Protein AF-A0A7Y5CPC7-F1 (afdb_monomer_lite)

Secondary structure (DSSP, 8-state):
--HHHHHHHHHHHHTT-S-HHHHHHHHHHHHH-HHHHHHHHHHHHHHHHHHTS-PPPPPHHHHHHHHHHHHHHHHHT------TT-S---HHHHHHHHHHHHHHHHHHHHHHHHHHHHHHHHHHHHTS--TT--GGG------------------TT--HHHHHHHHHHHHGGGGS----TTGGGGSSS-------

pLDDT: mean 74.3, std 19.06, range [38.28, 97.75]

Structure (mmCIF, N/CA/C/O backbone):
data_AF-A0A7Y5CPC7-F1
#
_entry.id   AF-A0A7Y5CPC7-F1
#
loop_
_atom_site.group_PDB
_atom_site.id
_atom_site.type_symbol
_atom_site.label_atom_id
_atom_site.label_alt_id
_atom_site.label_comp_id
_atom_site.label_asym_id
_atom_site.label_entity_id
_atom_site.label_seq_id
_atom_site.pdbx_PDB_ins_code
_atom_site.Cartn_x
_atom_site.Cartn_y
_atom_site.Cartn_z
_atom_site.occupancy
_atom_site.B_iso_or_equiv
_atom_site.auth_seq_id
_atom_site.auth_comp_id
_atom_site.auth_asym_id
_atom_site.auth_atom_id
_atom_site.pdbx_PDB_model_num
ATOM 1 N N . MET A 1 1 ? -15.988 -2.981 13.594 1.00 79.50 1 MET A N 1
ATOM 2 C CA . MET A 1 1 ? -15.903 -2.190 12.353 1.00 79.50 1 MET A CA 1
ATOM 3 C C . MET A 1 1 ? -17.255 -2.107 11.675 1.00 79.50 1 MET A C 1
ATOM 5 O O . MET A 1 1 ? -18.026 -3.071 11.722 1.00 79.50 1 MET A O 1
ATOM 9 N N . LEU A 1 2 ? -17.525 -0.954 11.074 1.00 93.06 2 LEU A N 1
ATOM 10 C CA . LEU A 1 2 ? -18.700 -0.694 10.246 1.00 93.06 2 LEU A CA 1
ATOM 11 C C . LEU A 1 2 ? -18.480 -1.233 8.825 1.00 93.06 2 LEU A C 1
ATOM 13 O O . LEU A 1 2 ? -17.347 -1.345 8.368 1.00 93.06 2 LEU A O 1
ATOM 17 N N . CYS A 1 3 ? -19.562 -1.533 8.098 1.00 95.56 3 CYS A N 1
ATOM 18 C CA . CYS A 1 3 ? -19.455 -2.034 6.722 1.00 95.56 3 CYS A CA 1
ATOM 19 C C . CYS A 1 3 ? -18.705 -1.058 5.803 1.00 95.56 3 CYS A C 1
ATOM 21 O O . CYS A 1 3 ? -17.972 -1.498 4.927 1.00 95.56 3 CYS A O 1
ATOM 23 N N . THR A 1 4 ? -18.870 0.254 6.000 1.00 95.94 4 THR A N 1
ATOM 24 C CA . THR A 1 4 ? -18.183 1.282 5.203 1.00 95.94 4 THR A CA 1
ATOM 25 C C . THR A 1 4 ? -16.665 1.180 5.336 1.00 95.94 4 THR A C 1
ATOM 27 O O . THR A 1 4 ? -15.978 1.145 4.328 1.00 95.94 4 THR A O 1
ATOM 30 N N . GLU A 1 5 ? -16.161 1.035 6.563 1.00 95.06 5 GLU A N 1
ATOM 31 C CA . GLU A 1 5 ? -14.724 0.900 6.849 1.00 95.06 5 GLU A CA 1
ATOM 32 C C . GLU A 1 5 ? -14.163 -0.391 6.240 1.00 95.06 5 GLU A C 1
ATOM 34 O O . GLU A 1 5 ? -13.095 -0.407 5.645 1.00 95.06 5 GLU A O 1
ATOM 39 N N . ILE A 1 6 ? -14.915 -1.491 6.335 1.00 96.38 6 ILE A N 1
ATOM 40 C CA . ILE A 1 6 ? -14.495 -2.781 5.778 1.00 96.38 6 ILE A CA 1
ATOM 41 C C . ILE A 1 6 ? -14.367 -2.715 4.261 1.00 96.38 6 ILE A C 1
ATOM 43 O O . ILE A 1 6 ? -13.407 -3.251 3.715 1.00 96.38 6 ILE A O 1
ATOM 47 N N . LYS A 1 7 ? -15.317 -2.061 3.582 1.00 95.44 7 LYS A N 1
ATOM 48 C CA . LYS A 1 7 ? -15.321 -1.933 2.119 1.00 95.44 7 LYS A CA 1
ATOM 49 C C . LYS A 1 7 ? -14.077 -1.227 1.589 1.00 95.44 7 LYS A C 1
ATOM 51 O O . LYS A 1 7 ? -13.584 -1.626 0.539 1.00 95.44 7 LYS A O 1
ATOM 56 N N . GLU A 1 8 ? -13.555 -0.247 2.324 1.00 96.12 8 GLU A N 1
ATOM 57 C CA . GLU A 1 8 ? -12.311 0.451 1.973 1.00 96.12 8 GLU A CA 1
ATOM 58 C C . GLU A 1 8 ? -11.087 -0.475 2.026 1.00 96.12 8 GLU A C 1
ATOM 60 O O . GLU A 1 8 ? -10.144 -0.278 1.270 1.00 96.12 8 GLU A O 1
ATOM 65 N N . HIS A 1 9 ? -11.132 -1.529 2.843 1.00 96.75 9 HIS A N 1
ATOM 66 C CA . HIS A 1 9 ? -10.031 -2.476 3.032 1.00 96.75 9 HIS A CA 1
ATOM 67 C C . HIS A 1 9 ? -10.182 -3.792 2.254 1.00 96.75 9 HIS A C 1
ATOM 69 O O . HIS A 1 9 ? -9.306 -4.651 2.330 1.00 96.75 9 HIS A O 1
ATOM 75 N N . LEU A 1 10 ? -11.278 -4.001 1.514 1.00 96.56 10 LEU A N 1
ATOM 76 C CA . LEU A 1 10 ? -11.529 -5.278 0.828 1.00 96.56 10 LEU A CA 1
ATOM 77 C C . LEU A 1 10 ? -10.530 -5.576 -0.301 1.00 96.56 10 LEU A C 1
ATOM 79 O O . LEU A 1 10 ? -10.230 -6.747 -0.525 1.00 96.56 10 LEU A O 1
ATOM 83 N N . LEU A 1 11 ? -10.041 -4.552 -1.009 1.00 96.38 11 LEU A N 1
ATOM 84 C CA . LEU A 1 11 ? -9.039 -4.723 -2.070 1.00 96.38 11 LEU A CA 1
ATOM 85 C C . LEU A 1 11 ? -7.664 -5.037 -1.472 1.00 96.38 11 LEU A C 1
ATOM 87 O O . LEU A 1 11 ? -7.089 -6.066 -1.803 1.00 96.38 11 LEU A O 1
ATOM 91 N N . ASP A 1 12 ? -7.216 -4.259 -0.487 1.00 96.94 12 ASP A N 1
ATOM 92 C CA . ASP A 1 12 ? -5.967 -4.536 0.235 1.00 96.94 12 ASP A CA 1
ATOM 93 C C . ASP A 1 12 ? -5.990 -5.923 0.909 1.00 96.94 12 ASP A C 1
ATOM 95 O O . ASP A 1 12 ? -4.976 -6.619 0.987 1.00 96.94 12 ASP A O 1
ATOM 99 N N . TYR A 1 13 ? -7.162 -6.358 1.393 1.00 97.06 13 TYR A N 1
ATOM 100 C CA . TYR A 1 13 ? -7.366 -7.712 1.912 1.00 97.06 13 TYR A CA 1
ATOM 101 C C . TYR A 1 13 ? -7.207 -8.777 0.819 1.00 97.06 13 TYR A C 1
ATOM 103 O O . TYR A 1 13 ? -6.600 -9.819 1.070 1.00 97.06 13 TYR A O 1
ATOM 111 N N . LEU A 1 14 ? -7.748 -8.534 -0.382 1.00 95.75 14 LEU A N 1
ATOM 112 C CA . LEU A 1 14 ? -7.622 -9.427 -1.538 1.00 95.75 14 LEU A CA 1
ATOM 113 C C . LEU A 1 14 ? -6.150 -9.599 -1.944 1.00 95.75 14 LEU A C 1
ATOM 115 O O . LEU A 1 14 ? -5.716 -10.726 -2.187 1.00 95.75 14 LEU A O 1
ATOM 119 N N . ASP A 1 15 ? -5.396 -8.501 -1.951 1.00 95.19 15 ASP A N 1
ATOM 120 C CA . ASP A 1 15 ? -3.988 -8.453 -2.356 1.00 95.19 15 ASP A CA 1
ATOM 121 C C . ASP A 1 15 ? -3.017 -8.845 -1.222 1.00 95.19 15 ASP A C 1
ATOM 123 O O . ASP A 1 15 ? -1.810 -8.948 -1.430 1.00 95.19 15 ASP A O 1
ATOM 127 N N . SER A 1 16 ? -3.541 -9.167 -0.031 1.00 95.00 16 SER A N 1
ATOM 128 C CA . SER A 1 16 ? -2.764 -9.537 1.165 1.00 95.00 16 SER A CA 1
ATOM 129 C C . SER A 1 16 ? -1.804 -8.441 1.654 1.00 95.00 16 SER A C 1
ATOM 131 O O . SER A 1 16 ? -0.753 -8.739 2.223 1.00 95.00 16 SER A O 1
ATOM 133 N N . GLU A 1 17 ? -2.180 -7.174 1.476 1.00 97.00 17 GLU A N 1
ATOM 134 C CA . GLU A 1 17 ? -1.378 -6.004 1.866 1.00 97.00 17 GLU A CA 1
ATOM 135 C C . GLU A 1 17 ? -1.744 -5.451 3.256 1.00 97.00 17 GLU A C 1
ATOM 137 O O . GLU A 1 17 ? -1.083 -4.552 3.781 1.00 97.00 17 GLU A O 1
ATOM 142 N N . LEU A 1 18 ? -2.782 -6.001 3.894 1.00 96.69 18 LEU A N 1
ATOM 143 C CA . LEU A 1 18 ? -3.222 -5.555 5.213 1.00 96.69 18 LEU A CA 1
ATOM 144 C C . LEU A 1 18 ? -2.308 -6.032 6.354 1.00 96.69 18 LEU A C 1
ATOM 146 O O . LEU A 1 18 ? -1.859 -7.181 6.366 1.00 96.69 18 LEU A O 1
ATOM 150 N N . PRO A 1 19 ? -2.107 -5.204 7.398 1.00 96.25 19 PRO A N 1
ATOM 151 C CA . PRO A 1 19 ? -1.455 -5.648 8.621 1.00 96.25 19 PRO A CA 1
ATOM 152 C C . PRO A 1 19 ? -2.315 -6.693 9.347 1.00 96.25 19 PRO A C 1
ATOM 154 O O . PRO A 1 19 ? -3.545 -6.625 9.345 1.00 96.25 19 PRO A O 1
ATOM 157 N N . ALA A 1 20 ? -1.660 -7.633 10.037 1.00 94.75 20 ALA A N 1
ATOM 158 C CA . ALA A 1 20 ? -2.307 -8.805 10.638 1.00 94.75 20 ALA A CA 1
ATOM 159 C C . ALA A 1 20 ? -3.481 -8.475 11.582 1.00 94.75 20 ALA A C 1
ATOM 161 O O . ALA A 1 20 ? -4.461 -9.214 11.631 1.00 94.75 20 ALA A O 1
ATOM 162 N N . THR A 1 21 ? -3.405 -7.363 12.318 1.00 94.19 21 THR A N 1
ATOM 163 C CA . THR A 1 21 ? -4.488 -6.917 13.210 1.00 94.19 21 THR A CA 1
ATOM 164 C C . THR A 1 21 ? -5.745 -6.547 12.425 1.00 94.19 21 THR A C 1
ATOM 166 O O . THR A 1 21 ? -6.834 -7.000 12.759 1.00 94.19 21 THR A O 1
ATOM 169 N N . LEU A 1 22 ? -5.590 -5.789 11.336 1.00 95.06 22 LEU A N 1
ATOM 170 C CA . LEU A 1 22 ? -6.705 -5.360 10.494 1.00 95.06 22 LEU A CA 1
ATOM 171 C C . LEU A 1 22 ? -7.284 -6.537 9.703 1.00 95.06 22 LEU A C 1
ATOM 173 O O . LEU A 1 22 ? -8.495 -6.647 9.540 1.00 95.06 22 LEU A O 1
ATOM 177 N N . GLN A 1 23 ? -6.427 -7.464 9.269 1.00 96.56 23 GLN A N 1
ATOM 178 C CA . GLN A 1 23 ? -6.854 -8.688 8.597 1.00 96.56 23 GLN A CA 1
ATOM 179 C C . GLN A 1 23 ? -7.816 -9.509 9.473 1.00 96.56 23 GLN A C 1
ATOM 181 O O . GLN A 1 23 ? -8.855 -9.960 8.991 1.00 96.56 23 GLN A O 1
ATOM 186 N N . GLN A 1 24 ? -7.522 -9.651 10.770 1.00 96.00 24 GLN A N 1
ATOM 187 C CA . GLN A 1 24 ? -8.400 -10.348 11.717 1.00 96.00 24 GLN A CA 1
ATOM 188 C C . GLN A 1 24 ? -9.751 -9.646 11.894 1.00 96.00 24 GLN A C 1
ATOM 190 O O . GLN A 1 24 ? -10.789 -10.312 11.940 1.00 96.00 24 GLN A O 1
ATOM 195 N N . GLU A 1 25 ? -9.757 -8.315 11.969 1.00 95.88 25 GLU A N 1
ATOM 196 C CA . GLU A 1 25 ? -10.990 -7.528 12.079 1.00 95.88 25 GLU A CA 1
ATOM 197 C C . GLU A 1 25 ? -11.863 -7.665 10.823 1.00 95.88 25 GLU A C 1
ATOM 199 O O . GLU A 1 25 ? -13.080 -7.873 10.927 1.00 95.88 25 GLU A O 1
ATOM 204 N N . VAL A 1 26 ? -11.238 -7.635 9.641 1.00 97.06 26 VAL A N 1
ATOM 205 C CA . VAL A 1 26 ? -11.910 -7.859 8.357 1.00 97.06 26 VAL A CA 1
ATOM 206 C C . VAL A 1 26 ? -12.498 -9.265 8.289 1.00 97.06 26 VAL A C 1
ATOM 208 O O . VAL A 1 26 ? -13.683 -9.423 7.990 1.00 97.06 26 VAL A O 1
ATOM 211 N N . GLU A 1 27 ? -11.732 -10.295 8.646 1.00 96.69 27 GLU A N 1
ATOM 212 C CA . GLU A 1 27 ? -12.224 -11.676 8.681 1.00 96.69 27 GLU A CA 1
ATOM 213 C C . GLU A 1 27 ? -13.387 -11.864 9.655 1.00 96.69 27 GLU A C 1
ATOM 215 O O . GLU A 1 27 ? -14.370 -12.541 9.334 1.00 96.69 27 GLU A O 1
ATOM 220 N N . GLN A 1 28 ? -13.303 -11.263 10.843 1.00 96.75 28 GLN A N 1
ATOM 221 C CA . GLN A 1 28 ? -14.379 -11.319 11.825 1.00 96.75 28 GLN A CA 1
ATOM 222 C C . GLN A 1 28 ? -15.661 -10.691 11.268 1.00 96.75 28 GLN A C 1
ATOM 224 O O . GLN A 1 28 ? -16.739 -11.280 11.401 1.00 96.75 28 GLN A O 1
ATOM 229 N N . HIS A 1 29 ? -15.556 -9.538 10.604 1.00 97.19 29 HIS A N 1
ATOM 230 C CA . HIS A 1 29 ? -16.702 -8.892 9.971 1.00 97.19 29 HIS A CA 1
ATOM 231 C C . HIS A 1 29 ? -17.271 -9.735 8.823 1.00 97.19 29 HIS A C 1
ATOM 233 O O . HIS A 1 29 ? -18.483 -9.948 8.752 1.00 97.19 29 HIS A O 1
ATOM 239 N N . LEU A 1 30 ? -16.412 -10.284 7.961 1.00 97.12 30 LEU A N 1
ATOM 240 C CA . LEU A 1 30 ? -16.821 -11.135 6.843 1.00 97.12 30 LEU A CA 1
ATOM 241 C C . LEU A 1 30 ? -17.522 -12.418 7.302 1.00 97.12 30 LEU A C 1
ATOM 243 O O . LEU A 1 30 ? -18.358 -12.935 6.567 1.00 97.12 30 LEU A O 1
ATOM 247 N N . ARG A 1 31 ? -17.269 -12.931 8.513 1.00 96.81 31 ARG A N 1
ATOM 248 C CA . ARG A 1 31 ? -18.049 -14.056 9.072 1.00 96.81 31 ARG A CA 1
ATOM 249 C C . ARG A 1 31 ? -19.493 -13.658 9.397 1.00 96.81 31 ARG A C 1
ATOM 251 O O . ARG A 1 31 ? -20.399 -14.472 9.220 1.00 96.81 31 ARG A O 1
ATOM 258 N N . GLY A 1 32 ? -19.725 -12.413 9.811 1.00 94.94 32 GLY A N 1
ATOM 259 C CA . GLY A 1 32 ? -21.043 -11.920 10.228 1.00 94.94 32 GLY A CA 1
ATOM 260 C C . GLY A 1 32 ? -21.855 -11.200 9.147 1.00 94.94 32 GLY A C 1
ATOM 261 O O . GLY A 1 32 ? -23.081 -11.218 9.206 1.00 94.94 32 GLY A O 1
ATOM 262 N N . CYS A 1 33 ? -21.207 -10.591 8.152 1.00 97.75 33 CYS A N 1
ATOM 263 C CA . CYS A 1 33 ? -21.857 -9.697 7.193 1.00 97.75 33 CYS A CA 1
ATOM 264 C C . CYS A 1 33 ? -21.968 -10.322 5.798 1.00 97.75 33 CYS A C 1
ATOM 266 O O . CYS A 1 33 ? -20.965 -10.651 5.166 1.00 97.75 33 CYS A O 1
ATOM 268 N N . LEU A 1 34 ? -23.198 -10.479 5.302 1.00 96.88 34 LEU A N 1
ATOM 269 C CA . LEU A 1 34 ? -23.457 -11.078 3.991 1.00 96.88 34 LEU A CA 1
ATOM 270 C C . LEU A 1 34 ? -23.161 -10.107 2.838 1.00 96.88 34 LEU A C 1
ATOM 272 O O . LEU A 1 34 ? -22.615 -10.531 1.822 1.00 96.88 34 LEU A O 1
ATOM 276 N N . ASP A 1 35 ? -23.423 -8.814 3.033 1.00 97.12 35 ASP A N 1
ATOM 277 C CA . ASP A 1 35 ? -23.199 -7.777 2.021 1.00 97.12 35 ASP A CA 1
ATOM 278 C C . ASP A 1 35 ? -21.709 -7.617 1.698 1.00 97.12 35 ASP A C 1
ATOM 280 O O . ASP A 1 35 ? -21.309 -7.684 0.537 1.00 97.12 35 ASP A O 1
ATOM 284 N N . CYS A 1 36 ? -20.860 -7.499 2.725 1.00 97.75 36 CYS A N 1
ATOM 285 C CA . CYS A 1 36 ? -19.412 -7.380 2.536 1.00 97.75 36 CYS A CA 1
ATOM 286 C C . CYS A 1 36 ? -18.798 -8.646 1.918 1.00 97.75 36 CYS A C 1
ATOM 288 O O . CYS A 1 36 ? -17.859 -8.543 1.132 1.00 97.75 36 CYS A O 1
ATOM 290 N N . ARG A 1 37 ? -19.345 -9.838 2.206 1.00 97.38 37 ARG A N 1
ATOM 291 C CA . ARG A 1 37 ? -18.936 -11.069 1.506 1.00 97.38 37 ARG A CA 1
ATOM 292 C C . ARG A 1 37 ? -19.303 -11.033 0.028 1.00 97.38 37 ARG A C 1
ATOM 294 O O . ARG A 1 37 ? -18.475 -11.393 -0.801 1.00 97.38 37 ARG A O 1
ATOM 301 N N . SER A 1 38 ? -20.523 -10.608 -0.299 1.00 97.69 38 SER A N 1
ATOM 302 C CA . SER A 1 38 ? -20.967 -10.499 -1.692 1.00 97.69 38 SER A CA 1
ATOM 303 C C . SER A 1 38 ? -20.092 -9.532 -2.489 1.00 97.69 38 SER A C 1
ATOM 305 O O . SER A 1 38 ? -19.808 -9.774 -3.659 1.00 97.69 38 SER A O 1
ATOM 307 N N . GLU A 1 39 ? -19.665 -8.438 -1.866 1.00 97.38 39 GLU A N 1
ATOM 308 C CA . GLU A 1 39 ? -18.796 -7.450 -2.500 1.00 97.38 39 GLU A CA 1
ATOM 309 C C . GLU A 1 39 ? -17.381 -7.990 -2.726 1.00 97.38 39 GLU A C 1
ATOM 311 O O . GLU A 1 39 ? -16.851 -7.877 -3.830 1.00 97.38 39 GLU A O 1
ATOM 316 N N . LEU A 1 40 ? -16.814 -8.685 -1.735 1.00 97.69 40 LEU A N 1
ATOM 317 C CA . LEU A 1 40 ? -15.532 -9.372 -1.889 1.00 97.69 40 LEU A CA 1
ATOM 318 C C . LEU A 1 40 ? -15.562 -10.417 -3.020 1.00 97.69 40 LEU A C 1
ATOM 320 O O . LEU A 1 40 ? -14.620 -10.508 -3.808 1.00 97.69 40 LEU A O 1
ATOM 324 N N . GLU A 1 41 ? -16.648 -11.184 -3.140 1.00 97.69 41 GLU A N 1
ATOM 325 C CA . GLU A 1 41 ? -16.828 -12.136 -4.245 1.00 97.69 41 GLU A CA 1
ATOM 326 C C . GLU A 1 41 ? -16.943 -11.448 -5.613 1.00 97.69 41 GLU A C 1
ATOM 328 O O . GLU A 1 41 ? -16.431 -11.959 -6.613 1.00 97.69 41 GLU A O 1
ATOM 333 N N . SER A 1 42 ? -17.548 -10.258 -5.675 1.00 97.38 42 SER A N 1
ATOM 334 C CA . SER A 1 42 ? -17.578 -9.446 -6.899 1.00 97.38 42 SER A CA 1
ATOM 335 C C . SER A 1 42 ? -16.165 -9.049 -7.348 1.00 97.38 42 SER A C 1
ATOM 337 O O . SER A 1 42 ? -15.822 -9.182 -8.530 1.00 97.38 42 SER A O 1
ATOM 339 N N . TYR A 1 43 ? -15.303 -8.642 -6.408 1.00 96.94 43 TYR A N 1
ATOM 340 C CA . TYR A 1 43 ? -13.898 -8.338 -6.701 1.00 96.94 43 TYR A CA 1
ATOM 341 C C . TYR A 1 43 ? -13.131 -9.569 -7.187 1.00 96.94 43 TYR A C 1
ATOM 343 O O . TYR A 1 43 ? -12.468 -9.501 -8.223 1.00 96.94 43 TYR A O 1
ATOM 351 N N . ARG A 1 44 ? -13.293 -10.720 -6.522 1.00 95.75 44 ARG A N 1
ATOM 352 C CA . ARG A 1 44 ? -12.690 -11.998 -6.951 1.00 95.75 44 ARG A CA 1
ATOM 353 C C . ARG A 1 44 ? -13.113 -12.392 -8.360 1.00 95.75 44 ARG A C 1
ATOM 355 O O . ARG A 1 44 ? -12.276 -12.757 -9.184 1.00 95.75 44 ARG A O 1
ATOM 362 N N . THR A 1 45 ? -14.406 -12.279 -8.648 1.00 96.12 45 THR A N 1
ATOM 363 C CA . THR A 1 45 ? -14.966 -12.585 -9.968 1.00 96.12 45 THR A CA 1
ATOM 364 C C . THR A 1 45 ? -14.373 -11.667 -11.033 1.00 96.12 45 THR A C 1
ATOM 366 O O . THR A 1 45 ? -13.947 -12.134 -12.088 1.00 96.12 45 THR A O 1
ATOM 369 N N . THR A 1 46 ? -14.283 -10.367 -10.745 1.00 94.69 46 THR A N 1
ATOM 370 C CA . THR A 1 46 ? -13.688 -9.382 -11.658 1.00 94.69 46 THR A CA 1
ATOM 371 C C . THR A 1 46 ? -12.215 -9.692 -11.927 1.00 94.69 46 THR A C 1
ATOM 373 O O . THR A 1 46 ? -11.802 -9.723 -13.087 1.00 94.69 46 THR A O 1
ATOM 376 N N . ALA A 1 47 ? -11.433 -9.992 -10.886 1.00 91.75 47 ALA A N 1
ATOM 377 C CA . ALA A 1 47 ? -10.027 -10.367 -11.022 1.00 91.75 47 ALA A CA 1
ATOM 378 C C . ALA A 1 47 ? -9.853 -11.626 -11.889 1.00 91.75 47 ALA A C 1
ATOM 380 O O . ALA A 1 47 ? -9.018 -11.647 -12.794 1.00 91.75 47 ALA A O 1
ATOM 381 N N . LEU A 1 48 ? -10.692 -12.644 -11.681 1.00 91.62 48 LEU A N 1
ATOM 382 C CA . LEU A 1 48 ? -10.673 -13.870 -12.478 1.00 91.62 48 LEU A CA 1
ATOM 383 C C . LEU A 1 48 ? -11.003 -13.597 -13.952 1.00 91.62 48 LEU A C 1
ATOM 385 O O . LEU A 1 48 ? -10.311 -14.094 -14.839 1.00 91.62 48 LEU A O 1
ATOM 389 N N . LEU A 1 49 ? -12.011 -12.766 -14.236 1.00 92.56 49 LEU A N 1
ATOM 390 C CA . LEU A 1 49 ? -12.358 -12.381 -15.609 1.00 92.56 49 LEU A CA 1
ATOM 391 C C . LEU A 1 49 ? -11.214 -11.643 -16.317 1.00 92.56 49 LEU A C 1
ATOM 393 O O . LEU A 1 49 ? -10.996 -11.860 -17.510 1.00 92.56 49 LEU A O 1
ATOM 397 N N . LEU A 1 50 ? -10.472 -10.801 -15.595 1.00 90.50 50 LEU A N 1
ATOM 398 C CA . LEU A 1 50 ? -9.295 -10.120 -16.137 1.00 90.50 50 LEU A CA 1
ATOM 399 C C . LEU A 1 50 ? -8.157 -11.105 -16.438 1.00 90.50 50 LEU A C 1
ATOM 401 O O . LEU A 1 50 ? -7.516 -10.979 -17.480 1.00 90.50 50 LEU A O 1
ATOM 405 N N . GLN A 1 51 ? -7.948 -12.113 -15.586 1.00 87.12 51 GLN A N 1
ATOM 406 C CA . GLN A 1 51 ? -6.923 -13.146 -15.789 1.00 87.12 51 GLN A CA 1
ATOM 407 C C . GLN A 1 51 ? -7.213 -14.071 -16.978 1.00 87.12 51 GLN A C 1
ATOM 409 O O . GLN A 1 51 ? -6.284 -14.559 -17.618 1.00 87.12 51 GLN A O 1
ATOM 414 N N . LEU A 1 52 ? -8.487 -14.299 -17.314 1.00 84.00 52 LEU A N 1
ATOM 415 C CA . LEU A 1 52 ? -8.869 -15.128 -18.466 1.00 84.00 52 LEU A CA 1
ATOM 416 C C . LEU A 1 52 ? -8.441 -14.527 -19.813 1.00 84.00 52 LEU A C 1
ATOM 418 O O . LEU A 1 52 ? -8.427 -15.224 -20.831 1.00 84.00 52 LEU A O 1
ATOM 422 N N . ARG A 1 53 ? -8.084 -13.241 -19.846 1.00 82.06 53 ARG A N 1
ATOM 423 C CA . ARG A 1 53 ? -7.577 -12.598 -21.051 1.00 82.06 53 ARG A CA 1
ATOM 424 C C . ARG A 1 53 ? -6.073 -12.832 -21.159 1.00 82.06 53 ARG A C 1
ATOM 426 O O . ARG A 1 53 ? -5.290 -12.194 -20.467 1.00 82.06 53 ARG A O 1
ATOM 433 N N . ALA A 1 54 ? -5.672 -13.693 -22.093 1.00 76.19 54 ALA A N 1
ATOM 434 C CA . ALA A 1 54 ? -4.270 -13.825 -22.469 1.00 76.19 54 ALA A CA 1
ATOM 435 C C . ALA A 1 54 ? -3.755 -12.475 -22.996 1.00 76.19 54 ALA A C 1
ATOM 437 O O . ALA A 1 54 ? -4.157 -12.014 -24.069 1.00 76.19 54 ALA A O 1
ATOM 438 N N . VAL A 1 55 ? -2.887 -11.829 -22.221 1.00 83.19 55 VAL A N 1
ATOM 439 C CA . VAL A 1 55 ? -2.070 -10.719 -22.706 1.00 83.19 55 VAL A CA 1
ATOM 440 C C . VAL A 1 55 ? -0.887 -11.358 -23.431 1.00 83.19 55 VAL A C 1
ATOM 442 O O . VAL A 1 55 ? -0.188 -12.166 -22.820 1.00 83.19 55 VAL A O 1
ATOM 445 N N . PRO A 1 56 ? -0.685 -11.089 -24.732 1.00 86.88 56 PRO A N 1
ATOM 446 C CA . PRO A 1 56 ? 0.463 -11.634 -25.438 1.00 86.88 56 PRO A CA 1
ATOM 447 C C . PRO A 1 56 ? 1.745 -11.099 -24.799 1.00 86.88 56 PRO A C 1
ATOM 449 O O . PRO A 1 56 ? 1.861 -9.893 -24.576 1.00 86.88 56 PRO A O 1
ATOM 452 N N . GLU A 1 57 ? 2.695 -11.994 -24.525 1.00 87.44 57 GLU A N 1
ATOM 453 C CA . GLU A 1 57 ? 4.017 -11.596 -24.046 1.00 87.44 57 GLU A CA 1
ATOM 454 C C . GLU A 1 57 ? 4.671 -10.697 -25.108 1.00 87.44 57 GLU A C 1
ATOM 456 O O . GLU A 1 57 ? 4.742 -11.094 -26.281 1.00 87.44 57 GLU A O 1
ATOM 461 N N . PRO A 1 58 ? 5.112 -9.480 -24.750 1.00 90.69 58 PRO A N 1
ATOM 462 C CA . PRO A 1 58 ? 5.807 -8.615 -25.688 1.00 90.69 58 PRO A CA 1
ATOM 463 C C . PRO A 1 58 ? 7.094 -9.281 -26.204 1.00 90.69 58 PRO A C 1
ATOM 465 O O . PRO A 1 58 ? 7.742 -10.031 -25.472 1.00 90.69 58 PRO A O 1
ATOM 468 N N . PRO A 1 59 ? 7.513 -9.008 -27.451 1.00 93.12 59 PRO A N 1
ATOM 469 C CA . PRO A 1 59 ? 8.797 -9.497 -27.947 1.00 93.12 59 PRO A CA 1
ATOM 470 C C . PRO A 1 59 ? 9.950 -8.918 -27.111 1.00 93.12 59 PRO A C 1
ATOM 472 O O . PRO A 1 59 ? 9.857 -7.789 -26.637 1.00 93.12 59 PRO A O 1
ATOM 475 N N . ALA A 1 60 ? 11.063 -9.646 -26.976 1.00 91.06 60 ALA A N 1
ATOM 476 C CA . ALA A 1 60 ? 12.210 -9.212 -26.163 1.00 91.06 60 ALA A CA 1
ATOM 477 C C . ALA A 1 60 ? 12.719 -7.801 -26.530 1.00 91.06 60 ALA A C 1
ATOM 479 O O . ALA A 1 60 ? 13.028 -7.003 -25.649 1.00 91.06 60 ALA A O 1
ATOM 480 N N . GLU A 1 61 ? 12.698 -7.462 -27.823 1.00 93.19 61 GLU A N 1
ATOM 481 C CA . GLU A 1 61 ? 13.092 -6.145 -28.338 1.00 93.19 61 GLU A CA 1
ATOM 482 C C . GLU A 1 61 ? 12.248 -4.995 -27.750 1.00 93.19 61 GLU A C 1
ATOM 484 O O . GLU A 1 61 ? 12.758 -3.903 -27.499 1.00 93.19 61 GLU A O 1
ATOM 489 N N . TYR A 1 62 ? 10.962 -5.237 -27.462 1.00 93.38 62 TYR A N 1
ATOM 490 C CA . TYR A 1 62 ? 10.097 -4.246 -26.816 1.00 93.38 62 TYR A CA 1
ATOM 491 C C . TYR A 1 62 ? 10.610 -3.883 -25.419 1.00 93.38 62 TYR A C 1
ATOM 493 O O . TYR A 1 62 ? 10.596 -2.708 -25.040 1.00 93.38 62 TYR A O 1
ATOM 501 N N . TRP A 1 63 ? 11.079 -4.875 -24.657 1.00 92.25 63 TRP A N 1
ATOM 502 C CA . TRP A 1 63 ? 11.601 -4.657 -23.311 1.00 92.25 63 TRP A CA 1
ATOM 503 C C . TRP A 1 63 ? 12.939 -3.926 -23.321 1.00 92.25 63 TRP A C 1
ATOM 505 O O . TRP A 1 63 ? 13.116 -3.014 -22.516 1.00 92.25 63 TRP A O 1
ATOM 515 N N . GLU A 1 64 ? 13.834 -4.250 -24.254 1.00 91.12 64 GLU A N 1
ATOM 516 C CA . GLU A 1 64 ? 15.116 -3.549 -24.420 1.00 91.12 64 GLU A CA 1
ATOM 517 C C . GLU A 1 64 ? 14.897 -2.057 -24.719 1.00 91.12 64 GLU A C 1
ATOM 519 O O . GLU A 1 64 ? 15.368 -1.192 -23.978 1.00 91.12 64 GLU A O 1
ATOM 524 N N . GLN A 1 65 ? 14.063 -1.744 -25.718 1.00 91.31 65 GLN A N 1
ATOM 525 C CA . GLN A 1 65 ? 13.745 -0.357 -26.075 1.00 91.31 65 GLN A CA 1
ATOM 526 C C . GLN A 1 65 ? 13.028 0.394 -24.943 1.00 91.31 65 GLN A C 1
ATOM 528 O O . GLN A 1 65 ? 13.222 1.599 -24.749 1.00 91.31 65 GLN A O 1
ATOM 533 N N . THR A 1 66 ? 12.164 -0.295 -24.194 1.00 92.19 66 THR A N 1
ATOM 534 C CA . THR A 1 66 ? 11.432 0.310 -23.077 1.00 92.19 66 THR A CA 1
ATOM 535 C C . THR A 1 66 ? 12.366 0.610 -21.909 1.00 92.19 66 THR A C 1
ATOM 537 O O . THR A 1 66 ? 12.284 1.705 -21.344 1.00 92.19 66 THR A O 1
ATOM 540 N N . TRP A 1 67 ? 13.289 -0.298 -21.579 1.00 89.94 67 TRP A N 1
ATOM 541 C CA . TRP A 1 67 ? 14.265 -0.076 -20.515 1.00 89.94 67 TRP A CA 1
ATOM 542 C C . TRP A 1 67 ? 15.205 1.082 -20.820 1.00 89.94 67 TRP A C 1
ATOM 544 O O . TRP A 1 67 ? 15.397 1.933 -19.949 1.00 89.94 67 TRP A O 1
ATOM 554 N N . ASP A 1 68 ? 15.699 1.196 -22.051 1.00 89.44 68 ASP A N 1
ATOM 555 C C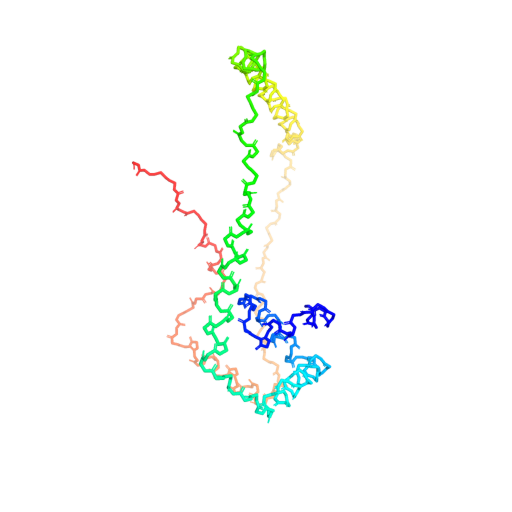A . ASP A 1 68 ? 16.543 2.324 -22.462 1.00 89.44 68 ASP A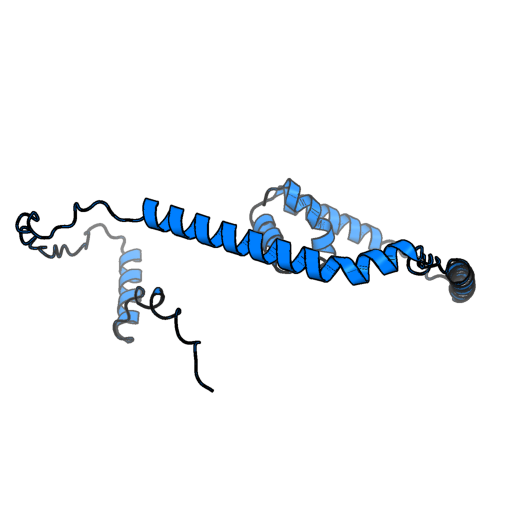 CA 1
ATOM 556 C C . ASP A 1 68 ? 15.832 3.668 -22.264 1.00 89.44 68 ASP A C 1
ATOM 558 O O . ASP A 1 68 ? 16.406 4.629 -21.740 1.00 89.44 68 ASP A O 1
ATOM 562 N N . ARG A 1 69 ? 14.541 3.733 -22.610 1.00 87.44 69 ARG A N 1
ATOM 563 C CA . ARG A 1 69 ? 13.718 4.936 -22.413 1.00 87.44 69 ARG A CA 1
ATOM 564 C C . ARG A 1 69 ? 13.480 5.237 -20.936 1.00 87.44 69 ARG A C 1
ATOM 566 O O . ARG A 1 69 ? 13.566 6.401 -20.542 1.00 87.44 69 ARG A O 1
ATOM 573 N N . ILE A 1 70 ? 13.199 4.221 -20.118 1.00 88.88 70 ILE A N 1
ATOM 574 C CA . ILE A 1 70 ? 13.036 4.386 -18.667 1.00 88.88 70 ILE A CA 1
ATOM 575 C C . ILE A 1 70 ? 14.344 4.887 -18.050 1.00 88.88 70 ILE A C 1
ATOM 577 O O . ILE A 1 70 ? 14.309 5.852 -17.290 1.00 88.88 70 ILE A O 1
ATOM 581 N N . HIS A 1 71 ? 15.492 4.306 -18.405 1.00 86.19 71 HIS A N 1
ATOM 582 C CA . HIS A 1 71 ? 16.799 4.738 -17.909 1.00 86.19 71 HIS A CA 1
ATOM 583 C C . HIS A 1 71 ? 17.136 6.167 -18.334 1.00 86.19 71 HIS A C 1
ATOM 585 O O . HIS A 1 71 ? 17.526 6.971 -17.485 1.00 86.19 71 HIS A O 1
ATOM 591 N N . ALA A 1 72 ? 16.915 6.519 -19.602 1.00 84.31 72 ALA A N 1
ATOM 592 C CA . ALA A 1 72 ? 17.126 7.878 -20.092 1.00 84.31 72 ALA A CA 1
ATOM 593 C C . ALA A 1 72 ? 16.252 8.897 -19.337 1.00 84.31 72 ALA A C 1
ATOM 595 O O . ALA A 1 72 ? 16.734 9.951 -18.919 1.00 84.31 72 ALA A O 1
ATOM 596 N N . CYS A 1 73 ? 14.978 8.573 -19.094 1.00 78.56 73 CYS A N 1
ATOM 597 C CA . CYS A 1 73 ? 14.075 9.444 -18.344 1.00 78.56 73 CYS A CA 1
ATOM 598 C C . CYS A 1 73 ? 14.375 9.487 -16.840 1.00 78.56 73 CYS A C 1
ATOM 600 O O . CYS A 1 73 ? 14.259 10.556 -16.245 1.00 78.56 73 CYS A O 1
ATOM 602 N N . ALA A 1 74 ? 14.759 8.372 -16.217 1.00 78.44 74 ALA A N 1
ATOM 603 C CA . ALA A 1 74 ? 15.102 8.310 -14.797 1.00 78.44 74 ALA A CA 1
ATOM 604 C C . ALA A 1 74 ? 16.396 9.079 -14.495 1.00 78.44 74 ALA A C 1
ATOM 606 O O . ALA A 1 74 ? 16.468 9.782 -13.492 1.00 78.44 74 ALA A O 1
ATOM 607 N N . GLN A 1 75 ? 17.385 9.019 -15.390 1.00 68.81 75 GLN A N 1
ATOM 608 C CA . GLN A 1 75 ? 18.619 9.801 -15.274 1.00 68.81 75 GLN A CA 1
ATOM 609 C C . GLN A 1 75 ? 18.379 11.294 -15.548 1.00 68.81 75 GLN A C 1
ATOM 611 O O . GLN A 1 75 ? 18.935 12.145 -14.858 1.00 68.81 75 GLN A O 1
ATOM 616 N N . ALA A 1 76 ? 17.504 11.635 -16.500 1.00 64.50 76 ALA A N 1
ATOM 617 C CA . ALA A 1 76 ? 17.106 13.025 -16.739 1.00 64.50 76 ALA A CA 1
ATOM 618 C C . ALA A 1 76 ? 16.232 13.603 -15.605 1.00 64.50 76 ALA A C 1
ATOM 620 O O . ALA A 1 76 ? 16.226 14.812 -15.379 1.00 64.50 76 ALA A O 1
ATOM 621 N N . ARG A 1 77 ? 15.502 12.741 -14.884 1.00 60.38 77 ARG A N 1
ATOM 622 C CA . ARG A 1 77 ? 14.704 13.053 -13.690 1.00 60.38 77 ARG A CA 1
ATOM 623 C C . ARG A 1 77 ? 15.347 12.509 -12.418 1.00 60.38 77 ARG A C 1
ATOM 625 O O . ARG A 1 77 ? 14.633 12.053 -11.521 1.00 60.38 77 ARG A O 1
ATOM 632 N N . VAL A 1 78 ? 16.666 12.629 -12.274 1.00 60.62 78 VAL A N 1
ATOM 633 C CA . VAL A 1 78 ? 17.208 12.778 -10.923 1.00 60.62 78 VAL A CA 1
ATOM 634 C C . VAL A 1 78 ? 16.607 14.085 -10.422 1.00 60.62 78 VAL A C 1
ATOM 636 O O . VAL A 1 78 ? 17.130 15.167 -10.680 1.00 60.62 78 VAL A O 1
ATOM 639 N N . LEU A 1 79 ? 15.420 13.987 -9.810 1.00 59.47 79 LEU A N 1
ATOM 640 C CA . LEU A 1 79 ? 14.854 15.036 -8.988 1.00 59.47 79 LEU A CA 1
ATOM 641 C C . LEU A 1 79 ? 16.031 15.467 -8.128 1.00 59.47 79 LEU A C 1
ATOM 643 O O . LEU A 1 79 ? 16.569 14.610 -7.416 1.00 59.47 79 LEU A O 1
ATOM 647 N N . PRO A 1 80 ? 16.499 16.723 -8.216 1.00 56.69 80 PRO A N 1
ATOM 648 C CA . PRO A 1 80 ? 17.356 17.196 -7.163 1.00 56.69 80 PRO A CA 1
ATOM 649 C C . PRO A 1 80 ? 16.501 16.985 -5.921 1.00 56.69 80 PRO A C 1
ATOM 651 O O . PRO A 1 80 ? 15.469 17.641 -5.761 1.00 56.69 80 PRO A O 1
ATOM 654 N N . LEU A 1 81 ? 16.865 16.001 -5.091 1.00 56.09 81 LEU A N 1
ATOM 655 C CA . LEU A 1 81 ? 16.540 16.038 -3.680 1.00 56.09 81 LEU A CA 1
ATOM 656 C C . LEU A 1 81 ? 17.011 17.423 -3.307 1.00 56.09 81 LEU A C 1
ATOM 658 O O . LEU A 1 81 ? 18.216 17.676 -3.322 1.00 56.09 81 LEU A O 1
ATOM 662 N N . ARG A 1 82 ? 16.058 18.355 -3.225 1.00 50.66 82 ARG A N 1
ATOM 663 C CA . ARG A 1 82 ? 16.323 19.769 -3.057 1.00 50.66 82 ARG A CA 1
ATOM 664 C C . ARG A 1 82 ? 17.213 19.796 -1.835 1.00 50.66 82 ARG A C 1
ATOM 666 O O . ARG A 1 82 ? 16.764 19.460 -0.744 1.00 50.66 82 ARG A O 1
ATOM 673 N N . ALA A 1 83 ? 18.496 20.057 -2.050 1.00 55.31 83 ALA A N 1
ATOM 674 C CA . ALA A 1 83 ? 19.441 20.245 -0.981 1.00 55.31 83 ALA A CA 1
ATOM 675 C C . ALA A 1 83 ? 19.028 21.574 -0.351 1.00 55.31 83 ALA A C 1
ATOM 677 O O . ALA A 1 83 ? 19.596 22.624 -0.627 1.00 55.31 83 ALA A O 1
ATOM 678 N N . GLU A 1 84 ? 17.962 21.553 0.447 1.00 54.53 84 GLU A N 1
ATOM 679 C CA . GLU A 1 84 ? 17.511 22.686 1.251 1.00 54.53 84 GLU A CA 1
ATOM 680 C C . GLU A 1 84 ? 18.543 23.033 2.336 1.00 54.53 84 GLU A C 1
ATOM 682 O O . GLU A 1 84 ? 18.368 23.990 3.080 1.00 54.53 84 GLU A O 1
ATOM 687 N N . ALA A 1 85 ? 19.647 22.289 2.407 1.00 58.66 85 ALA A N 1
ATOM 688 C CA . ALA A 1 85 ? 20.659 22.374 3.440 1.00 58.66 85 ALA A CA 1
ATOM 689 C C . ALA A 1 85 ? 21.903 23.198 3.066 1.00 58.66 85 ALA A C 1
ATOM 691 O O . ALA A 1 85 ? 22.914 23.041 3.738 1.00 58.66 85 ALA A O 1
ATOM 692 N N . ASP A 1 86 ? 21.866 24.063 2.044 1.00 53.84 86 ASP A N 1
ATOM 693 C CA . ASP A 1 86 ? 23.043 24.892 1.725 1.00 53.84 86 ASP A CA 1
ATOM 694 C C . ASP A 1 86 ? 22.728 26.336 1.308 1.00 53.84 86 ASP A C 1
ATOM 696 O O . ASP A 1 86 ? 23.421 26.953 0.498 1.00 53.84 86 ASP A O 1
ATOM 700 N N . GLN A 1 87 ? 21.696 26.936 1.910 1.00 62.22 87 GLN A N 1
ATOM 701 C CA . GLN A 1 87 ? 21.706 28.394 2.032 1.00 62.22 87 GLN A CA 1
ATOM 702 C C . GLN A 1 87 ? 22.604 28.762 3.220 1.00 62.22 87 GLN A C 1
ATOM 704 O O . GLN A 1 87 ? 22.285 28.374 4.350 1.00 62.22 87 GLN A O 1
ATOM 709 N N . PRO A 1 88 ? 23.723 29.489 3.021 1.00 53.66 88 PRO A N 1
ATOM 710 C CA . PRO A 1 88 ? 24.555 29.918 4.132 1.00 53.66 88 PRO A CA 1
ATOM 711 C C . PRO A 1 88 ? 23.720 30.843 5.016 1.00 53.66 88 PRO A C 1
ATOM 713 O O . PRO A 1 88 ? 23.421 31.979 4.647 1.00 53.66 88 PRO A O 1
ATOM 716 N N . ALA A 1 89 ? 23.316 30.338 6.182 1.00 61.59 89 ALA A N 1
ATOM 717 C CA . ALA A 1 89 ? 22.597 31.137 7.160 1.00 61.59 89 ALA A CA 1
ATOM 718 C C . ALA A 1 89 ? 23.405 32.416 7.453 1.00 61.59 89 ALA A C 1
ATOM 720 O O . ALA A 1 89 ? 24.628 32.341 7.644 1.00 61.59 89 ALA A O 1
ATOM 721 N N . PRO A 1 90 ? 22.759 33.593 7.479 1.00 69.50 90 PRO A N 1
ATOM 722 C CA . PRO A 1 90 ? 23.456 34.858 7.633 1.00 69.50 90 PRO A CA 1
ATOM 723 C C . PRO A 1 90 ? 24.219 34.894 8.966 1.00 69.50 90 PRO A C 1
ATOM 725 O O . PR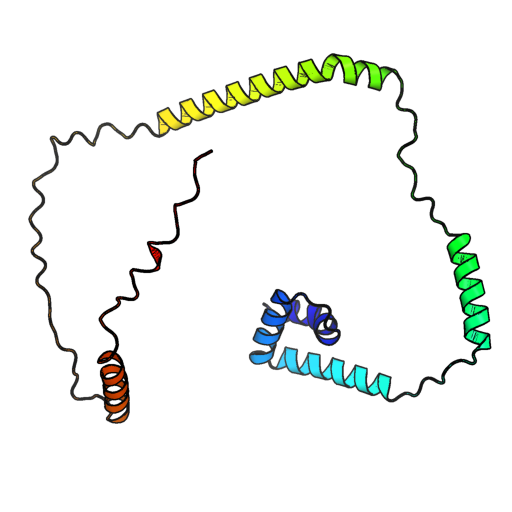O A 1 90 ? 23.730 34.448 10.003 1.00 69.50 90 PRO A O 1
ATOM 728 N N . VAL A 1 91 ? 25.443 35.431 8.943 1.00 73.25 91 VAL A N 1
ATOM 729 C CA . VAL A 1 91 ? 26.434 35.333 10.039 1.00 73.25 91 VAL A CA 1
ATOM 730 C C . VAL A 1 91 ? 25.892 35.816 11.396 1.00 73.25 91 VAL A C 1
ATOM 732 O O . VAL A 1 91 ? 26.243 35.260 12.437 1.00 73.25 91 VAL A O 1
ATOM 735 N N . TRP A 1 92 ? 24.975 36.789 11.402 1.00 69.38 92 TRP A N 1
ATOM 736 C CA . TRP A 1 92 ? 24.341 37.294 12.624 1.00 69.38 92 TRP A CA 1
ATOM 737 C C . TRP A 1 92 ? 23.467 36.241 13.331 1.00 69.38 92 TRP A C 1
ATOM 739 O O . TRP A 1 92 ? 23.476 36.181 14.559 1.00 69.38 92 TRP A O 1
ATOM 749 N N . GLN A 1 93 ? 22.792 35.345 12.595 1.00 68.69 93 GLN A N 1
ATOM 750 C CA . GLN A 1 93 ? 22.025 34.241 13.190 1.00 68.69 93 GLN A CA 1
ATOM 751 C C . GLN A 1 93 ? 22.936 33.236 13.901 1.00 68.69 93 GLN A C 1
ATOM 753 O O . GLN A 1 93 ? 22.582 32.752 14.976 1.00 68.69 93 GLN A O 1
ATOM 758 N N . ARG A 1 94 ? 24.130 32.960 13.356 1.00 62.62 94 ARG A N 1
ATOM 759 C CA . ARG A 1 94 ? 25.123 32.101 14.024 1.00 62.62 94 ARG A CA 1
ATOM 760 C C . ARG A 1 94 ? 25.640 32.738 15.318 1.00 62.62 94 ARG A C 1
ATOM 762 O O . ARG A 1 94 ? 25.764 32.042 16.322 1.00 62.62 94 ARG A O 1
ATOM 769 N N . LEU A 1 95 ? 25.871 34.053 15.336 1.00 66.38 95 LEU A N 1
ATOM 770 C CA . LEU A 1 95 ? 26.371 34.752 16.526 1.00 66.38 95 LEU A CA 1
ATOM 771 C C . LEU A 1 95 ? 25.330 34.799 17.663 1.00 66.38 95 LEU A C 1
ATOM 773 O O . LEU A 1 95 ? 25.666 34.545 18.823 1.00 66.38 95 LEU A O 1
ATOM 777 N N . VAL A 1 96 ? 24.060 35.059 17.326 1.00 64.94 96 VAL A N 1
ATOM 778 C CA . VAL A 1 96 ? 22.943 35.095 18.289 1.00 64.94 96 VAL A CA 1
ATOM 779 C C . VAL A 1 96 ? 22.654 33.698 18.853 1.00 64.94 96 VAL A C 1
ATOM 781 O O . VAL A 1 96 ? 22.451 33.549 20.059 1.00 64.94 96 VAL A O 1
ATOM 784 N N . GLN A 1 97 ? 22.703 32.654 18.017 1.00 63.06 97 GLN A N 1
ATOM 785 C CA . GLN A 1 97 ? 22.461 31.277 18.462 1.00 63.06 97 GLN A CA 1
ATOM 786 C C . GLN A 1 97 ? 23.559 30.731 19.383 1.00 63.06 97 GLN A C 1
ATOM 788 O O . GLN A 1 97 ? 23.246 29.933 20.260 1.00 63.06 97 GLN A O 1
ATOM 793 N N . VAL A 1 98 ? 24.820 31.139 19.230 1.00 67.06 98 VAL A N 1
ATOM 794 C CA . VAL A 1 98 ? 25.919 30.612 20.062 1.00 67.06 98 VAL A CA 1
ATOM 795 C C . VAL A 1 98 ? 25.976 31.288 21.434 1.00 67.06 98 VAL A C 1
ATOM 797 O O . VAL A 1 98 ? 26.242 30.625 22.432 1.00 67.06 98 VAL A O 1
ATOM 800 N N . THR A 1 99 ? 25.690 32.588 21.511 1.00 68.06 99 THR A N 1
ATOM 801 C CA . THR A 1 99 ? 25.890 33.358 22.753 1.00 68.06 99 THR A CA 1
ATOM 802 C C . THR A 1 99 ? 24.651 33.416 23.654 1.00 68.06 99 THR A C 1
ATOM 804 O O . THR A 1 99 ? 24.794 33.415 24.874 1.00 68.06 99 THR A O 1
ATOM 807 N N . TRP A 1 100 ? 23.433 33.382 23.097 1.00 67.00 100 TRP A N 1
ATOM 808 C CA . TRP A 1 100 ? 22.198 33.575 23.878 1.00 67.00 100 TRP A CA 1
ATOM 809 C C . TRP A 1 100 ? 21.444 32.271 24.175 1.00 67.00 100 TRP A C 1
ATOM 811 O O . TRP A 1 100 ? 20.673 32.221 25.132 1.00 67.00 100 TRP A O 1
ATOM 821 N N . ARG A 1 101 ? 21.683 31.184 23.420 1.00 71.31 101 ARG A N 1
ATOM 822 C CA . ARG A 1 101 ? 21.048 29.875 23.677 1.00 71.31 101 ARG A CA 1
ATOM 823 C C . ARG A 1 101 ? 21.312 29.299 25.074 1.00 71.31 101 ARG A C 1
ATOM 825 O O . ARG A 1 101 ? 20.333 28.867 25.678 1.00 71.31 101 ARG A O 1
ATOM 832 N N . PRO A 1 102 ? 22.543 29.282 25.628 1.00 71.19 102 PRO A N 1
ATOM 833 C CA . PRO A 1 102 ? 22.740 28.711 26.963 1.00 71.19 102 PRO A CA 1
ATOM 834 C C . PRO A 1 102 ? 22.037 29.544 28.047 1.00 71.19 102 PRO A C 1
ATOM 836 O O . PRO A 1 102 ? 21.487 28.982 28.990 1.00 71.19 102 PRO A O 1
ATOM 839 N N . LEU A 1 103 ? 21.970 30.869 27.867 1.00 77.00 103 LEU A N 1
ATOM 840 C CA . LEU A 1 103 ? 21.262 31.791 28.763 1.00 77.00 103 LEU A CA 1
ATOM 841 C C . LEU A 1 103 ? 19.742 31.579 28.732 1.00 77.00 103 LEU A C 1
ATOM 843 O O . LEU A 1 103 ? 19.108 31.525 29.784 1.00 77.00 103 LEU A O 1
ATOM 847 N N . LEU A 1 104 ? 19.159 31.398 27.544 1.00 78.81 104 LEU A N 1
ATOM 848 C CA . LEU A 1 104 ? 17.724 31.136 27.396 1.00 78.81 104 LEU A CA 1
ATOM 849 C C . LEU A 1 104 ? 17.323 29.756 27.931 1.00 78.81 104 LEU A C 1
ATOM 851 O O . LEU A 1 104 ? 16.276 29.636 28.564 1.00 78.81 104 LEU A O 1
ATOM 855 N N . ILE A 1 105 ? 18.157 28.728 27.734 1.00 80.50 105 ILE A N 1
ATOM 856 C CA . ILE A 1 105 ? 17.905 27.382 28.273 1.00 80.50 105 ILE A CA 1
ATOM 857 C C . ILE A 1 105 ? 17.954 27.398 29.806 1.00 80.50 105 ILE A C 1
ATOM 859 O O . ILE A 1 105 ? 17.074 26.823 30.443 1.00 80.50 105 ILE A O 1
ATOM 863 N N . ALA A 1 106 ? 18.930 28.090 30.401 1.00 83.38 106 ALA A N 1
ATOM 864 C CA . ALA A 1 106 ? 19.029 28.226 31.854 1.00 83.38 106 ALA A CA 1
ATOM 865 C C . ALA A 1 106 ? 17.846 29.010 32.456 1.00 83.38 106 ALA A C 1
ATOM 867 O O . ALA A 1 106 ? 17.330 28.648 33.511 1.00 83.38 106 ALA A O 1
ATOM 868 N N . ALA A 1 107 ? 17.376 30.061 31.779 1.00 86.94 107 ALA A N 1
ATOM 869 C CA . ALA A 1 107 ? 16.202 30.812 32.223 1.00 86.94 107 ALA A CA 1
ATOM 870 C C . ALA A 1 107 ? 14.908 29.982 32.120 1.00 86.94 107 ALA A C 1
ATOM 872 O O . ALA A 1 107 ? 14.082 30.001 33.035 1.00 86.94 107 ALA A O 1
ATOM 873 N N . ALA A 1 108 ? 14.741 29.221 31.034 1.00 88.88 108 ALA A N 1
ATOM 874 C CA . ALA A 1 108 ? 13.579 28.360 30.837 1.00 88.88 108 ALA A CA 1
ATOM 875 C C . ALA A 1 108 ? 13.536 27.201 31.845 1.00 88.88 108 ALA A C 1
ATOM 877 O O . ALA A 1 108 ? 12.469 26.901 32.379 1.00 88.88 108 ALA A O 1
ATOM 878 N N . SER A 1 109 ? 14.678 26.580 32.158 1.00 86.69 109 SER A N 1
ATOM 879 C CA . SER A 1 109 ? 14.732 25.510 33.160 1.00 86.69 109 SER A CA 1
ATOM 880 C C . SER A 1 109 ? 14.403 26.023 34.564 1.00 86.69 109 SER A C 1
ATOM 882 O O . SER A 1 109 ? 13.631 25.378 35.271 1.00 86.69 109 SER A O 1
ATOM 884 N N . LEU A 1 110 ? 14.886 27.211 34.945 1.00 92.38 110 LEU A N 1
ATOM 885 C CA . LEU A 1 110 ? 14.517 27.853 36.213 1.00 92.38 110 LEU A CA 1
ATOM 886 C C . LEU A 1 110 ? 13.017 28.160 36.295 1.00 92.38 110 LEU A C 1
ATOM 888 O O . LEU A 1 110 ? 12.410 27.927 37.339 1.00 92.38 110 LEU A O 1
ATOM 892 N N . LEU A 1 111 ? 12.406 28.626 35.203 1.00 93.19 111 LEU A N 1
ATOM 893 C CA . LEU A 1 111 ? 10.961 28.862 35.147 1.00 93.19 111 LEU A CA 1
ATOM 894 C C . LEU A 1 111 ? 10.157 27.568 35.285 1.00 93.19 111 LEU A C 1
ATOM 896 O O . LEU A 1 111 ? 9.202 27.540 36.056 1.00 93.19 111 LEU A O 1
ATOM 900 N N . ILE A 1 112 ? 10.549 26.499 34.588 1.00 93.88 112 ILE A N 1
ATOM 901 C CA . ILE A 1 112 ? 9.878 25.193 34.677 1.00 93.88 112 ILE A CA 1
ATOM 902 C C . ILE A 1 112 ? 10.004 24.618 36.090 1.00 93.88 112 ILE A C 1
ATOM 904 O O . ILE A 1 112 ? 9.021 24.116 36.627 1.00 93.88 112 ILE A O 1
ATOM 908 N N . VAL A 1 113 ? 11.178 24.722 36.719 1.00 93.75 113 VAL A N 1
ATOM 909 C CA . VAL A 1 113 ? 11.381 24.264 38.102 1.00 93.75 113 VAL A CA 1
ATOM 910 C C . VAL A 1 113 ? 10.550 25.094 39.079 1.00 93.75 113 VAL A C 1
ATOM 912 O O . VAL A 1 113 ? 9.902 24.523 39.952 1.00 93.75 113 VAL A O 1
ATOM 915 N N . ALA A 1 114 ? 10.504 26.419 38.917 1.00 92.88 114 ALA A N 1
ATOM 916 C CA . ALA A 1 114 ? 9.672 27.282 39.751 1.00 92.88 114 ALA A CA 1
ATOM 917 C C . ALA A 1 114 ? 8.177 26.952 39.598 1.00 92.88 114 ALA A C 1
ATOM 919 O O . ALA A 1 114 ? 7.492 26.795 40.604 1.00 92.88 114 ALA A O 1
ATOM 920 N N . LEU A 1 115 ? 7.692 26.774 38.364 1.00 94.44 115 LEU A N 1
ATOM 921 C CA . LEU A 1 115 ? 6.315 26.358 38.062 1.00 94.44 115 LEU A CA 1
ATOM 922 C C . LEU A 1 115 ? 5.992 24.953 38.586 1.00 94.44 115 LEU A C 1
ATOM 924 O O . LEU A 1 115 ? 4.897 24.715 39.087 1.00 94.44 115 LEU A O 1
ATOM 928 N N . GLY A 1 116 ? 6.940 24.020 38.497 1.00 92.25 116 GLY A N 1
ATOM 929 C CA . GLY A 1 116 ? 6.789 22.672 39.036 1.00 92.25 116 GLY A CA 1
ATOM 930 C C . GLY A 1 116 ? 6.698 22.676 40.561 1.00 92.25 116 GLY A C 1
ATOM 931 O O . GLY A 1 116 ? 5.818 22.029 41.124 1.00 92.25 116 GLY A O 1
ATOM 932 N N . LEU A 1 117 ? 7.560 23.446 41.234 1.00 92.25 117 LEU A N 1
ATOM 933 C CA . LEU A 1 117 ? 7.549 23.587 42.692 1.00 92.25 117 LEU A CA 1
ATOM 934 C C . LEU A 1 117 ? 6.268 24.258 43.193 1.00 92.25 117 LEU A C 1
ATOM 936 O O . LEU A 1 117 ? 5.701 23.800 44.185 1.00 92.25 117 LEU A O 1
ATOM 940 N N . THR A 1 118 ? 5.781 25.298 42.512 1.00 89.56 118 THR A N 1
ATOM 941 C CA . THR A 1 118 ? 4.518 25.945 42.892 1.00 89.56 118 THR A CA 1
ATOM 942 C C . THR A 1 118 ? 3.324 25.020 42.671 1.00 89.56 118 THR A C 1
ATOM 944 O O . THR A 1 118 ? 2.476 24.923 43.555 1.00 89.56 118 THR A O 1
ATOM 947 N N . ALA A 1 119 ? 3.281 24.270 41.565 1.00 89.56 119 ALA A N 1
ATOM 948 C CA . ALA A 1 119 ? 2.233 23.279 41.314 1.00 89.56 119 ALA A CA 1
ATOM 949 C C . ALA A 1 119 ? 2.243 22.137 42.349 1.00 89.56 119 ALA A C 1
ATOM 951 O O . ALA A 1 119 ? 1.185 21.744 42.837 1.00 89.56 119 ALA A O 1
ATOM 952 N N . LEU A 1 120 ? 3.424 21.645 42.740 1.00 85.81 120 LEU A N 1
ATOM 953 C CA . LEU A 1 120 ? 3.583 20.636 43.796 1.00 85.81 120 LEU A CA 1
ATOM 954 C C . LEU A 1 120 ? 3.123 21.152 45.162 1.00 85.81 120 LEU A C 1
ATOM 956 O O . LEU A 1 120 ? 2.445 20.431 45.891 1.00 85.81 120 LEU A O 1
ATOM 960 N N . GLN A 1 121 ? 3.458 22.396 45.509 1.00 87.56 121 GLN A N 1
ATOM 961 C CA . GLN A 1 121 ? 2.992 23.012 46.752 1.00 87.56 121 GLN A CA 1
ATOM 962 C C . GLN A 1 121 ? 1.474 23.201 46.760 1.00 87.56 121 GLN A C 1
ATOM 964 O O . GLN A 1 121 ? 0.837 22.920 47.774 1.00 87.56 121 GLN A O 1
ATOM 969 N N . GLN A 1 122 ? 0.896 23.631 45.637 1.00 85.50 122 GLN A N 1
ATOM 970 C CA . GLN A 1 122 ? -0.549 23.776 45.470 1.00 85.50 122 GLN A CA 1
ATOM 971 C C . GLN A 1 122 ? -1.255 22.425 45.649 1.00 85.50 122 GLN A C 1
ATOM 973 O O . GLN A 1 122 ? -2.167 22.308 46.461 1.00 85.50 122 GLN A O 1
ATOM 978 N N . PHE A 1 123 ? -0.769 21.390 44.962 1.00 83.88 123 PHE A N 1
ATOM 979 C CA . PHE A 1 123 ? -1.314 20.037 45.030 1.00 83.88 123 PHE A CA 1
ATOM 980 C C . PHE A 1 123 ? -1.210 19.440 46.435 1.00 83.88 123 PHE A C 1
ATOM 982 O O . PHE A 1 123 ? -2.176 18.879 46.937 1.00 83.88 123 PHE A O 1
ATOM 989 N N . ASN A 1 124 ? -0.071 19.614 47.112 1.00 79.19 124 ASN A N 1
ATOM 990 C CA . ASN A 1 124 ? 0.101 19.138 48.485 1.00 79.19 124 ASN A CA 1
ATOM 991 C C . ASN A 1 124 ? -0.827 19.866 49.471 1.00 79.19 124 ASN A C 1
ATOM 993 O O . ASN A 1 124 ? -1.281 19.273 50.445 1.00 79.19 124 ASN A O 1
ATOM 997 N N . ARG A 1 125 ? -1.141 21.143 49.212 1.00 76.12 125 ARG A N 1
ATOM 998 C CA . ARG A 1 125 ? -2.092 21.913 50.023 1.00 76.12 125 ARG A CA 1
ATOM 999 C C . ARG A 1 125 ? -3.538 21.479 49.781 1.00 76.12 125 ARG A C 1
ATOM 1001 O O . ARG A 1 125 ? -4.299 21.383 50.736 1.00 76.12 125 ARG A O 1
ATOM 1008 N N . ASP A 1 126 ? -3.893 21.181 48.533 1.00 78.19 126 ASP A N 1
ATOM 1009 C CA . ASP A 1 126 ? -5.227 20.700 48.151 1.00 78.19 126 ASP A CA 1
ATOM 1010 C C . ASP A 1 126 ? -5.451 19.219 48.517 1.00 78.19 126 ASP A C 1
ATOM 1012 O O . ASP A 1 126 ? -6.591 18.767 48.620 1.00 78.19 126 ASP A O 1
ATOM 1016 N N . HIS A 1 127 ? -4.379 18.445 48.710 1.00 69.94 127 HIS A N 1
ATOM 1017 C CA . HIS A 1 127 ? -4.418 17.037 49.128 1.00 69.94 127 HIS A CA 1
ATOM 1018 C C . HIS A 1 127 ? -4.051 16.810 50.587 1.00 69.94 127 HIS A C 1
ATOM 1020 O O . HIS A 1 127 ? -3.946 15.656 51.001 1.00 69.94 127 HIS A O 1
ATOM 1026 N N . GLN A 1 128 ? -3.906 17.867 51.387 1.00 62.25 128 GLN A N 1
ATOM 1027 C CA . GLN A 1 128 ? -3.891 17.700 52.829 1.00 62.25 128 GLN A CA 1
ATOM 1028 C C . GLN A 1 128 ? -5.279 17.170 53.226 1.00 62.25 128 GLN A C 1
ATOM 1030 O O . GLN A 1 128 ? -6.270 17.892 53.075 1.00 62.25 128 GLN A O 1
ATOM 1035 N N . PRO A 1 129 ? -5.397 15.892 53.639 1.00 54.84 129 PRO A N 1
ATOM 1036 C CA . PRO A 1 129 ? -6.693 15.324 53.954 1.00 54.84 129 PRO A CA 1
ATOM 1037 C C . PRO A 1 129 ? -7.289 16.137 55.108 1.00 54.84 129 PRO A C 1
ATOM 1039 O O . PRO A 1 129 ? -6.547 16.527 56.015 1.00 54.84 129 PRO A O 1
ATOM 1042 N N . PRO A 1 130 ? -8.601 16.427 55.092 1.00 57.81 130 PRO A N 1
ATOM 1043 C CA . PRO A 1 130 ? -9.226 17.105 56.215 1.00 57.81 130 PRO A CA 1
ATOM 1044 C C . PRO A 1 130 ? -8.917 16.323 57.499 1.00 57.81 130 PRO A C 1
ATOM 1046 O O . PRO A 1 130 ? -8.972 15.092 57.496 1.00 57.81 130 PRO A O 1
ATOM 1049 N N . GLU A 1 131 ? -8.608 17.039 58.582 1.00 57.81 131 GLU A N 1
ATOM 1050 C CA . GLU A 1 131 ? -8.294 16.558 59.947 1.00 57.81 131 GLU A CA 1
ATOM 1051 C C . GLU A 1 131 ? -9.427 15.727 60.614 1.00 57.81 131 GLU A C 1
ATOM 1053 O O . GLU A 1 131 ? -9.549 15.651 61.831 1.00 57.81 131 GLU A O 1
ATOM 1058 N N . LEU A 1 132 ? -10.303 15.093 59.834 1.00 52.53 132 LEU A N 1
ATOM 1059 C CA . LEU A 1 132 ? -11.442 14.296 60.286 1.00 52.53 132 LEU A CA 1
ATOM 1060 C C . LEU A 1 132 ? -11.101 12.821 60.556 1.00 52.53 132 LEU A C 1
ATOM 1062 O O . LEU A 1 132 ? -11.977 12.077 60.985 1.00 52.53 132 LEU A O 1
ATOM 1066 N N . TRP A 1 133 ? -9.846 12.399 60.376 1.00 46.44 133 TRP A N 1
ATOM 1067 C CA . TRP A 1 133 ? -9.371 11.054 60.744 1.00 46.44 133 TRP A CA 1
ATOM 1068 C C . TRP A 1 133 ? -8.567 11.058 62.052 1.00 46.44 133 TRP A C 1
ATOM 1070 O O . TRP A 1 133 ? -7.565 10.362 62.189 1.00 46.44 133 TRP A O 1
ATOM 1080 N N . SER A 1 134 ? -9.007 11.845 63.035 1.00 53.78 134 SER A N 1
ATOM 1081 C CA . SER A 1 134 ? -8.674 11.573 64.434 1.00 53.78 134 SER A CA 1
ATOM 1082 C C . SER A 1 134 ? -9.400 10.285 64.840 1.00 53.78 134 SER A C 1
ATOM 1084 O O . SER A 1 134 ? -10.631 10.245 64.876 1.00 53.78 134 SER A O 1
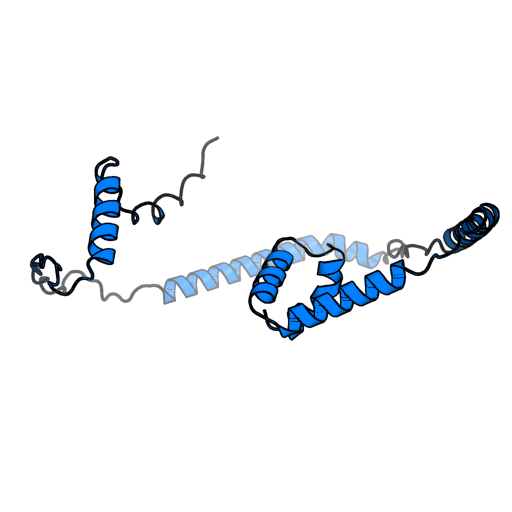ATOM 1086 N N . GLU A 1 135 ? -8.651 9.220 65.142 1.00 53.16 135 GLU A N 1
ATOM 1087 C CA . GLU A 1 135 ? -9.184 7.908 65.555 1.00 53.16 135 GLU A CA 1
ATOM 1088 C C . GLU A 1 135 ? -10.088 7.954 66.806 1.00 53.16 135 GLU A C 1
ATOM 1090 O O . GLU A 1 135 ? -10.707 6.956 67.167 1.00 53.16 135 GLU A O 1
ATOM 1095 N N . GLN A 1 136 ? -10.228 9.107 67.464 1.00 58.31 136 GLN A N 1
ATOM 1096 C CA . GLN A 1 136 ? -11.017 9.255 68.687 1.00 58.31 136 GLN A CA 1
ATOM 1097 C C . GLN A 1 136 ? -12.543 9.186 68.486 1.00 58.31 136 GLN A C 1
ATOM 1099 O O . GLN A 1 136 ? -13.265 9.100 69.479 1.00 58.31 136 GLN A O 1
ATOM 1104 N N . HIS A 1 137 ? -13.058 9.192 67.248 1.00 53.06 137 HIS A N 1
ATOM 1105 C CA . HIS A 1 137 ? -14.508 9.265 66.984 1.00 53.06 137 HIS A CA 1
ATOM 1106 C C . HIS A 1 137 ? -15.126 8.086 66.214 1.00 53.06 137 HIS A C 1
ATOM 1108 O O . HIS A 1 137 ? -16.288 8.165 65.810 1.00 53.06 137 HIS A O 1
ATOM 1114 N N . LEU A 1 138 ? -14.421 6.967 66.037 1.00 59.16 138 LEU A N 1
ATOM 1115 C CA . LEU A 1 138 ? -15.028 5.775 65.437 1.00 59.16 138 LEU A CA 1
ATOM 1116 C C . LEU A 1 138 ? -15.864 5.017 66.482 1.00 59.16 138 LEU A C 1
ATOM 1118 O O . LEU A 1 138 ? -15.342 4.480 67.457 1.00 59.16 138 LEU A O 1
ATOM 1122 N N . ALA A 1 139 ? -17.184 4.970 66.273 1.00 60.84 139 ALA A N 1
ATOM 1123 C CA . ALA A 1 139 ? -18.073 4.093 67.030 1.00 60.84 139 ALA A CA 1
ATOM 1124 C C . ALA A 1 139 ? -17.628 2.625 66.856 1.00 60.84 139 ALA A C 1
ATOM 1126 O O . ALA A 1 139 ? -17.209 2.254 65.756 1.00 60.84 139 ALA A O 1
ATOM 1127 N N . PRO A 1 140 ? -17.722 1.774 67.898 1.00 65.19 140 PRO A N 1
ATOM 1128 C CA . PRO A 1 140 ? -17.262 0.394 67.813 1.00 65.19 140 PRO A CA 1
ATOM 1129 C C . PRO A 1 140 ? -17.997 -0.329 66.682 1.00 65.19 140 PRO A C 1
ATOM 1131 O O . PRO A 1 140 ? -19.227 -0.435 66.686 1.00 65.19 140 PRO A O 1
ATOM 1134 N N . VAL A 1 141 ? -17.230 -0.805 65.698 1.00 62.50 141 VAL A N 1
ATOM 1135 C CA . VAL A 1 141 ? -17.742 -1.582 64.568 1.00 62.50 141 VAL A CA 1
ATOM 1136 C C . VAL A 1 141 ? -18.434 -2.819 65.134 1.00 62.50 141 VAL A C 1
ATOM 1138 O O . VAL A 1 141 ? -17.803 -3.656 65.779 1.00 62.50 141 VAL A O 1
ATOM 1141 N N . ARG A 1 142 ? -19.754 -2.925 64.932 1.00 61.50 142 ARG A N 1
ATOM 1142 C CA . ARG A 1 142 ? -20.502 -4.135 65.283 1.00 61.50 142 ARG A CA 1
ATOM 1143 C C . ARG A 1 142 ? -19.954 -5.289 64.457 1.00 61.50 142 ARG A C 1
ATOM 1145 O O . ARG A 1 142 ? -19.989 -5.251 63.232 1.00 61.50 142 ARG A O 1
ATOM 1152 N N . GLU A 1 143 ? -19.474 -6.302 65.159 1.00 59.22 143 GLU A N 1
ATOM 1153 C CA . GLU A 1 143 ? -18.968 -7.549 64.609 1.00 59.22 143 GLU A CA 1
ATOM 1154 C C . GLU A 1 143 ? -20.052 -8.201 63.733 1.00 59.22 143 GLU A C 1
ATOM 1156 O O . GLU A 1 143 ? -21.047 -8.745 64.221 1.00 59.22 143 GLU A O 1
ATOM 1161 N N . PHE A 1 144 ? -19.913 -8.073 62.414 1.00 56.44 144 PHE A N 1
ATOM 1162 C CA . PHE A 1 144 ? -20.874 -8.629 61.471 1.00 56.44 144 PHE A CA 1
ATOM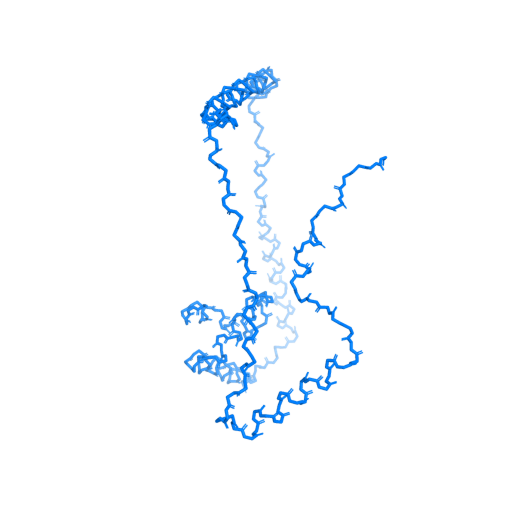 1163 C C . PHE A 1 144 ? -20.560 -10.117 61.293 1.00 56.44 144 PHE A C 1
ATOM 1165 O O . PHE A 1 144 ? -19.686 -10.499 60.516 1.00 56.44 144 PHE A O 1
ATOM 1172 N N . LYS A 1 145 ? -21.247 -10.975 62.055 1.00 49.25 145 LYS A N 1
ATOM 1173 C CA . LYS A 1 145 ? -21.165 -12.431 61.883 1.00 49.25 145 LYS A CA 1
ATOM 1174 C C . LYS A 1 145 ? -21.788 -12.823 60.546 1.00 49.25 145 LYS A C 1
ATOM 1176 O O . LYS A 1 145 ? -23.006 -12.923 60.424 1.00 49.25 145 LYS A O 1
ATOM 1181 N N . ILE A 1 146 ? -20.941 -13.074 59.555 1.00 56.12 146 ILE A N 1
ATOM 1182 C CA . ILE A 1 146 ? -21.342 -13.675 58.285 1.00 56.12 146 ILE A CA 1
ATOM 1183 C C . ILE A 1 146 ? -21.698 -15.140 58.567 1.00 56.12 146 ILE A C 1
ATOM 1185 O O . ILE A 1 146 ? -20.829 -15.937 58.917 1.00 56.12 146 ILE A O 1
ATOM 1189 N N . GLN A 1 147 ? -22.977 -15.499 58.447 1.00 56.59 147 GLN A N 1
ATOM 1190 C CA . GLN A 1 147 ? -23.387 -16.902 58.429 1.00 56.59 147 GLN A CA 1
ATOM 1191 C C . GLN A 1 147 ? -23.191 -17.456 57.011 1.00 56.59 147 GLN A C 1
ATOM 1193 O O . GLN A 1 147 ? -23.748 -16.892 56.067 1.00 56.59 147 GLN A O 1
ATOM 1198 N N . PRO A 1 148 ? -22.417 -18.540 56.828 1.00 52.19 148 PRO A N 1
ATOM 1199 C CA . PRO A 1 148 ? -22.281 -19.178 55.528 1.00 52.19 148 PRO A CA 1
ATOM 1200 C C . PRO A 1 148 ? -23.601 -19.871 55.173 1.00 52.19 148 PRO A C 1
ATOM 1202 O O . PRO A 1 148 ? -23.959 -20.902 55.744 1.00 52.19 148 PRO A O 1
ATOM 1205 N N . VAL A 1 149 ? -24.341 -19.297 54.228 1.00 60.22 149 VAL A N 1
ATOM 1206 C CA . VAL A 1 149 ? -25.516 -19.944 53.642 1.00 60.22 149 VAL A CA 1
ATOM 1207 C C . VAL A 1 149 ? -25.020 -21.035 52.694 1.00 60.22 149 VAL A C 1
ATOM 1209 O O . VAL A 1 149 ? -24.563 -20.752 51.590 1.00 60.22 149 VAL A O 1
ATOM 1212 N N . SER A 1 150 ? -25.087 -22.290 53.137 1.00 59.22 150 SER A N 1
ATOM 1213 C CA . SER A 1 150 ? -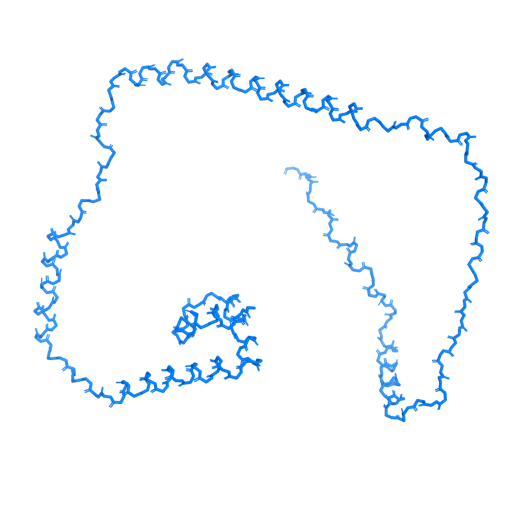24.840 -23.470 52.302 1.00 59.22 150 SER A CA 1
ATOM 1214 C C . SER A 1 150 ? -26.168 -24.029 51.790 1.00 59.22 150 SER A C 1
ATOM 1216 O O . SER A 1 150 ? -26.647 -25.062 52.244 1.00 59.22 150 SER A O 1
ATOM 1218 N N . HIS A 1 151 ? -26.798 -23.340 50.838 1.00 57.25 151 HIS A N 1
ATOM 1219 C CA . HIS A 1 151 ? -27.862 -23.975 50.062 1.00 57.25 151 HIS A CA 1
ATOM 1220 C C . HIS A 1 151 ? -27.228 -24.768 48.918 1.00 57.25 151 HIS A C 1
ATOM 1222 O O . HIS A 1 151 ? -26.654 -24.201 47.990 1.00 57.25 151 HIS A O 1
ATOM 1228 N N . ALA A 1 152 ? -27.317 -26.095 49.005 1.00 53.12 152 ALA A N 1
ATOM 1229 C CA . ALA A 1 152 ? -27.057 -26.982 47.885 1.00 53.12 152 ALA A CA 1
ATOM 1230 C C . ALA A 1 152 ? -28.155 -26.753 46.840 1.00 53.12 152 ALA A C 1
ATOM 1232 O O . ALA A 1 152 ? -29.290 -27.194 47.005 1.00 53.12 152 ALA A O 1
ATOM 1233 N N . VAL A 1 153 ? -27.822 -26.008 45.790 1.00 53.38 153 VAL A N 1
ATOM 1234 C CA . VAL A 1 153 ? -28.674 -25.845 44.613 1.00 53.38 153 VAL A CA 1
ATOM 1235 C C . VAL A 1 153 ? -28.603 -27.150 43.818 1.00 53.38 153 VAL A C 1
ATOM 1237 O O . VAL A 1 153 ? -27.750 -27.315 42.952 1.00 53.38 153 VAL A O 1
ATOM 1240 N N . TYR A 1 154 ? -29.470 -28.102 44.151 1.00 52.03 154 TYR A N 1
ATOM 1241 C CA . TYR A 1 154 ? -29.821 -29.215 43.273 1.00 52.03 154 TYR A CA 1
ATOM 1242 C C . TYR A 1 154 ? -31.333 -29.177 43.099 1.00 52.03 154 TYR A C 1
ATOM 1244 O O . TYR A 1 154 ? -32.076 -29.704 43.919 1.00 52.03 154 TYR A O 1
ATOM 1252 N N . ASP A 1 155 ? -31.762 -28.464 42.066 1.00 54.88 155 ASP A N 1
ATOM 1253 C CA . ASP A 1 155 ? -33.160 -28.386 41.662 1.00 54.88 155 ASP A CA 1
ATOM 1254 C C . ASP A 1 155 ? -33.586 -29.729 41.044 1.00 54.88 155 ASP A C 1
ATOM 1256 O O . ASP A 1 155 ? -32.832 -30.318 40.256 1.00 54.88 155 ASP A O 1
ATOM 1260 N N . GLU A 1 156 ? -34.761 -30.241 41.420 1.00 59.97 156 GLU A N 1
ATOM 1261 C CA . GLU A 1 156 ? -35.275 -31.540 40.951 1.00 59.97 156 GLU A CA 1
ATOM 1262 C C . GLU A 1 156 ? -35.652 -31.533 39.456 1.00 59.97 156 GLU A C 1
ATOM 1264 O O . GLU A 1 156 ? -35.721 -32.597 38.844 1.00 59.97 156 GLU A O 1
ATOM 1269 N N . ASP A 1 157 ? -35.783 -30.353 38.840 1.00 66.56 157 ASP A N 1
ATOM 1270 C CA . ASP A 1 157 ? -36.196 -30.163 37.438 1.00 66.56 157 ASP A CA 1
ATOM 1271 C C . ASP A 1 157 ? -35.036 -30.109 36.423 1.00 66.56 157 ASP A C 1
ATOM 1273 O O . ASP A 1 157 ? -35.178 -29.680 35.274 1.00 66.56 157 ASP A O 1
ATOM 1277 N N . MET A 1 158 ? -33.851 -30.563 36.822 1.00 65.81 158 MET A N 1
ATOM 1278 C CA . MET A 1 158 ? -32.665 -30.566 35.967 1.00 65.81 158 MET A CA 1
ATOM 1279 C C . MET A 1 158 ? -32.787 -31.581 34.806 1.00 65.81 158 MET A C 1
ATOM 1281 O O . MET A 1 158 ? -32.894 -32.787 35.060 1.00 65.81 158 MET A O 1
ATOM 1285 N N . PRO A 1 159 ? -32.695 -31.151 33.526 1.00 76.88 159 PRO A N 1
ATOM 1286 C CA . PRO A 1 159 ? -32.727 -32.058 32.381 1.00 76.88 159 PRO A CA 1
ATOM 1287 C C . PRO A 1 159 ? -31.616 -33.107 32.485 1.00 76.88 159 PRO A C 1
ATOM 1289 O O . PRO A 1 159 ? -30.464 -32.776 32.779 1.00 76.88 159 PRO A O 1
ATOM 1292 N N . ALA A 1 160 ? -31.936 -34.372 32.197 1.00 75.12 160 ALA A N 1
ATOM 1293 C CA . ALA A 1 160 ? -31.000 -35.493 32.344 1.00 75.12 160 ALA A CA 1
ATOM 1294 C C . ALA A 1 160 ? -29.664 -35.281 31.599 1.00 75.12 160 ALA A C 1
ATOM 1296 O O . ALA A 1 160 ? -28.615 -35.730 32.062 1.00 75.12 160 ALA A O 1
ATOM 1297 N N . GLU A 1 161 ? -29.697 -34.544 30.486 1.00 75.62 161 GLU A N 1
ATOM 1298 C CA . GLU A 1 161 ? -28.514 -34.203 29.693 1.00 75.62 161 GLU A CA 1
ATOM 1299 C C . GLU A 1 161 ? -27.557 -33.260 30.436 1.00 75.62 161 GLU A C 1
ATOM 1301 O O . GLU A 1 161 ? -26.345 -33.481 30.466 1.00 75.62 161 GLU A O 1
ATOM 1306 N N . LEU A 1 162 ? -28.097 -32.251 31.127 1.00 70.75 162 LEU A N 1
ATOM 1307 C CA . LEU A 1 162 ? -27.292 -31.313 31.907 1.00 70.75 162 LEU A CA 1
ATOM 1308 C C . LEU A 1 162 ? -26.707 -32.008 33.149 1.00 70.75 162 LEU A C 1
ATOM 1310 O O . LEU A 1 162 ? -25.588 -31.705 33.565 1.00 70.75 162 LEU A O 1
ATOM 1314 N N . ARG A 1 163 ? -27.416 -33.006 33.702 1.00 71.12 163 ARG A N 1
ATOM 1315 C CA . ARG A 1 163 ? -26.935 -33.822 34.833 1.00 71.12 163 ARG A CA 1
ATOM 1316 C C . ARG A 1 163 ? -25.683 -34.616 34.453 1.00 71.12 163 ARG A C 1
ATOM 1318 O O . ARG A 1 163 ? -24.704 -34.590 35.195 1.00 71.12 163 ARG A O 1
ATOM 1325 N N . ARG A 1 164 ? -25.677 -35.224 33.258 1.00 71.69 164 ARG A N 1
ATOM 1326 C CA . ARG A 1 164 ? -24.500 -35.922 32.710 1.00 71.69 164 ARG A CA 1
ATOM 1327 C C . ARG A 1 164 ? -23.320 -34.990 32.468 1.00 71.69 164 ARG A C 1
ATOM 1329 O O . ARG A 1 164 ? -22.189 -35.364 32.764 1.00 71.69 164 ARG A O 1
ATOM 1336 N N . GLN A 1 165 ? -23.557 -33.785 31.950 1.00 72.94 165 GLN A N 1
ATOM 1337 C CA . GLN A 1 165 ? -22.475 -32.823 31.721 1.00 72.94 165 GLN A CA 1
ATOM 1338 C C . GLN A 1 165 ? -21.824 -32.354 33.028 1.00 72.94 165 GLN A C 1
ATOM 1340 O O . GLN A 1 165 ? -20.598 -32.266 33.099 1.00 72.94 165 GLN A O 1
ATOM 1345 N N . ILE A 1 166 ? -22.613 -32.096 34.076 1.00 70.88 166 ILE A N 1
ATOM 1346 C CA . ILE A 1 166 ? -22.081 -31.694 35.388 1.00 70.88 166 ILE A CA 1
ATOM 1347 C C . ILE A 1 166 ? -21.294 -32.839 36.042 1.00 70.88 166 ILE A C 1
ATOM 1349 O O . ILE A 1 166 ? -20.220 -32.586 36.588 1.00 70.88 166 ILE A O 1
ATOM 1353 N N . GLU A 1 167 ? -21.765 -34.087 35.945 1.00 69.38 167 GLU A N 1
ATOM 1354 C CA . GLU A 1 167 ? -21.004 -35.262 36.407 1.00 69.38 167 GLU A CA 1
ATOM 1355 C C . GLU A 1 167 ? -19.689 -35.441 35.641 1.00 69.38 167 GLU A C 1
ATOM 1357 O O . GLU A 1 167 ? -18.643 -35.667 36.246 1.00 69.38 167 GLU A O 1
ATOM 1362 N N . LEU A 1 168 ? -19.694 -35.266 34.318 1.00 69.38 168 LEU A N 1
ATOM 1363 C CA . LEU A 1 168 ? -18.466 -35.327 33.522 1.00 69.38 168 LEU A CA 1
ATOM 1364 C C . LEU A 1 168 ? -17.469 -34.223 33.917 1.00 69.38 168 LEU A C 1
ATOM 1366 O O . LEU A 1 168 ? -16.265 -34.479 33.977 1.00 69.38 168 LEU A O 1
ATOM 1370 N N . MET A 1 169 ? -17.955 -33.023 34.256 1.00 60.03 169 MET A N 1
ATOM 1371 C CA . MET A 1 169 ? -17.110 -31.919 34.731 1.00 60.03 169 MET A CA 1
ATOM 1372 C C . MET A 1 169 ? -16.630 -32.075 36.184 1.00 60.03 169 MET A C 1
ATOM 1374 O O . MET A 1 169 ? -15.603 -31.497 36.550 1.00 60.03 169 MET A O 1
ATOM 1378 N N . SER A 1 170 ? -17.338 -32.827 37.031 1.00 61.97 170 SER A N 1
ATOM 1379 C CA . SER A 1 170 ? -16.895 -33.100 38.405 1.00 61.97 170 SER A CA 1
ATOM 1380 C C . SER A 1 170 ? -15.865 -34.232 38.459 1.00 61.97 170 SER A C 1
ATOM 1382 O O . SER A 1 170 ? -14.922 -34.153 39.249 1.00 61.97 170 SER A O 1
ATOM 1384 N N . ILE A 1 171 ? -15.955 -35.215 37.557 1.00 57.38 171 ILE A N 1
ATOM 1385 C CA . ILE A 1 171 ? -14.970 -36.301 37.434 1.00 57.38 171 ILE A CA 1
ATOM 1386 C C . ILE A 1 171 ? -13.600 -35.759 36.992 1.00 57.38 171 ILE A C 1
ATOM 1388 O O . ILE A 1 171 ? -12.576 -36.196 37.518 1.00 57.38 171 ILE A O 1
ATOM 1392 N N . SER A 1 172 ? -13.545 -34.737 36.126 1.00 53.41 172 SER A N 1
ATOM 1393 C CA . SER A 1 172 ? -12.270 -34.101 35.750 1.00 53.41 172 SER A CA 1
ATOM 1394 C C . SER A 1 172 ? -11.664 -33.216 36.851 1.00 53.41 172 SER A C 1
ATOM 1396 O O . SER A 1 172 ? -10.477 -32.902 36.790 1.00 53.41 172 SER A O 1
ATOM 1398 N N . ARG A 1 173 ? -12.440 -32.818 37.873 1.00 49.94 173 ARG A N 1
ATOM 1399 C CA . ARG A 1 173 ? -11.918 -32.097 39.055 1.00 49.94 173 ARG A CA 1
ATOM 1400 C C . ARG A 1 173 ? -11.311 -33.022 40.110 1.00 49.94 173 ARG A C 1
ATOM 1402 O O . ARG A 1 173 ? -10.615 -32.536 40.993 1.00 49.94 173 ARG A O 1
ATOM 1409 N N . GLY A 1 174 ? -11.517 -34.336 40.015 1.00 47.03 174 GLY A N 1
ATOM 1410 C CA . GLY A 1 174 ? -10.961 -35.305 40.964 1.00 47.03 174 GLY A CA 1
ATOM 1411 C C . GLY A 1 174 ? -9.452 -35.550 40.831 1.00 47.03 174 GLY A C 1
ATOM 1412 O O . GLY A 1 174 ? -8.862 -36.147 41.727 1.00 47.03 174 GLY A O 1
ATOM 1413 N N . THR A 1 175 ? -8.810 -35.096 39.747 1.00 47.34 175 THR A N 1
ATOM 1414 C CA . THR A 1 175 ? -7.389 -35.387 39.458 1.00 47.34 175 THR A CA 1
ATOM 1415 C C . THR A 1 175 ? -6.472 -34.163 39.421 1.00 47.34 175 THR A C 1
ATOM 1417 O O . THR A 1 175 ? -5.273 -34.311 39.199 1.00 47.34 175 THR A O 1
ATOM 1420 N N . MET A 1 176 ? -6.983 -32.959 39.681 1.00 42.34 176 MET A N 1
ATOM 1421 C CA . MET A 1 176 ? -6.156 -31.768 39.890 1.00 42.34 176 MET A CA 1
ATOM 1422 C C . MET A 1 176 ? -6.668 -31.025 41.117 1.00 42.34 176 MET A C 1
ATOM 1424 O O . MET A 1 176 ? -7.827 -30.624 41.166 1.00 42.34 176 MET A O 1
ATOM 1428 N N . GLY A 1 177 ? -5.793 -30.890 42.117 1.00 42.31 177 GLY A N 1
ATOM 1429 C CA . GLY A 1 177 ? -6.074 -30.182 43.360 1.00 42.31 177 GLY A CA 1
ATOM 1430 C C . GLY A 1 177 ? -6.665 -28.794 43.118 1.00 42.31 177 GLY A C 1
ATOM 1431 O O . GLY A 1 177 ? -6.413 -28.166 42.091 1.00 42.31 177 GLY A O 1
ATOM 1432 N N . SER A 1 178 ? -7.464 -28.340 44.081 1.00 46.47 178 SER A N 1
ATOM 1433 C CA . SER A 1 178 ? -8.092 -27.023 44.103 1.00 46.47 178 SER A CA 1
ATOM 1434 C C . SER A 1 178 ? -7.094 -25.921 43.742 1.00 46.47 178 SER A C 1
ATOM 1436 O O . SER A 1 178 ? -6.223 -25.567 44.538 1.00 46.47 178 SER A O 1
ATOM 1438 N N . VAL A 1 179 ? -7.229 -25.370 42.541 1.00 45.22 179 VAL A N 1
ATOM 1439 C CA . VAL A 1 179 ? -6.603 -24.107 42.165 1.00 45.22 179 VAL A CA 1
ATOM 1440 C C . VAL A 1 179 ? -7.742 -23.163 41.822 1.00 45.22 179 VAL A C 1
ATOM 1442 O O . VAL A 1 179 ? -8.386 -23.295 40.781 1.00 45.22 179 VAL A O 1
ATOM 1445 N N . ASP A 1 180 ? -8.015 -22.242 42.740 1.00 46.22 180 ASP A N 1
ATOM 1446 C CA . ASP A 1 180 ? -8.973 -21.165 42.538 1.00 46.22 180 ASP A CA 1
ATOM 1447 C C . ASP A 1 180 ? -8.524 -20.275 41.362 1.00 46.22 180 ASP A C 1
ATOM 1449 O O . ASP A 1 180 ? -7.381 -19.804 41.343 1.00 46.22 180 ASP A O 1
ATOM 1453 N N . PRO A 1 181 ? -9.395 -19.974 40.381 1.00 47.12 181 PRO A N 1
ATOM 1454 C CA . PRO A 1 181 ? -9.027 -19.174 39.210 1.00 47.12 181 PRO A CA 1
ATOM 1455 C C . PRO A 1 181 ? -8.837 -17.672 39.501 1.00 47.12 181 PRO A C 1
ATOM 1457 O O . PRO A 1 181 ? -8.500 -16.918 38.592 1.00 47.12 181 PRO A O 1
ATOM 1460 N N . ILE A 1 182 ? -9.012 -17.218 40.748 1.00 44.16 182 ILE A N 1
ATOM 1461 C CA . ILE A 1 182 ? -8.963 -15.790 41.118 1.00 44.16 182 ILE A CA 1
ATOM 1462 C C . ILE A 1 182 ? -7.547 -15.339 41.539 1.00 44.16 182 ILE A C 1
ATOM 1464 O O . ILE A 1 182 ? -7.254 -14.148 41.539 1.00 44.16 182 ILE A O 1
ATOM 1468 N N . SER A 1 183 ? -6.609 -16.254 41.819 1.00 42.72 183 SER A N 1
ATOM 1469 C CA . SER A 1 183 ? -5.287 -15.867 42.352 1.00 42.72 183 SER A CA 1
ATOM 1470 C C . SER A 1 183 ? -4.243 -15.453 41.296 1.00 42.72 183 SER A C 1
ATOM 1472 O O . SER A 1 183 ? -3.162 -14.994 41.666 1.00 42.72 183 SER A O 1
ATOM 1474 N N . LYS A 1 184 ? -4.516 -15.601 39.990 1.00 40.31 184 LYS A N 1
ATOM 1475 C CA . LYS A 1 184 ? -3.510 -15.343 38.935 1.00 40.31 184 LYS A CA 1
ATOM 1476 C C . LYS A 1 184 ? -3.371 -13.881 38.504 1.00 40.31 184 LYS A C 1
ATOM 1478 O O . LYS A 1 184 ? -2.341 -13.532 37.941 1.00 40.31 184 LYS A O 1
ATOM 1483 N N . SER A 1 185 ? -4.334 -13.010 38.797 1.00 38.72 185 SER A N 1
ATOM 1484 C CA . SER A 1 185 ? -4.247 -11.578 38.460 1.00 38.72 185 SER A CA 1
ATOM 1485 C C . SER A 1 185 ? -3.484 -10.736 39.493 1.00 38.72 185 SER A C 1
ATOM 1487 O O . SER A 1 185 ? -3.233 -9.562 39.241 1.00 38.72 185 SER A O 1
ATOM 1489 N N . ALA A 1 186 ? -3.062 -11.318 40.624 1.00 40.56 186 ALA A N 1
ATOM 1490 C CA . ALA A 1 186 ? -2.331 -10.610 41.682 1.00 40.56 186 ALA A CA 1
ATOM 1491 C C . ALA A 1 186 ? -0.799 -10.816 41.653 1.00 40.56 186 ALA A C 1
ATOM 1493 O O . ALA A 1 186 ? -0.086 -10.190 42.431 1.00 40.56 186 ALA A O 1
ATOM 1494 N N . MET A 1 187 ? -0.268 -11.661 40.762 1.00 38.28 187 MET A N 1
ATOM 1495 C CA . MET A 1 187 ? 1.166 -11.980 40.675 1.00 38.28 187 MET A CA 1
ATOM 1496 C C . MET A 1 187 ? 1.724 -11.675 39.277 1.00 38.28 187 MET A C 1
ATOM 1498 O O . MET A 1 187 ? 2.244 -12.546 38.590 1.00 38.28 187 MET A O 1
ATOM 1502 N N . MET A 1 188 ? 1.594 -10.430 38.816 1.00 39.88 188 MET A N 1
ATOM 1503 C CA . MET A 1 188 ? 2.362 -9.970 37.650 1.00 39.88 188 MET A CA 1
ATOM 1504 C C . MET A 1 188 ? 2.598 -8.457 37.651 1.00 39.88 188 MET A C 1
ATOM 1506 O O . MET A 1 188 ? 2.527 -7.808 36.619 1.00 39.88 188 MET A O 1
ATOM 1510 N N . VAL A 1 189 ? 2.880 -7.869 38.815 1.00 49.78 189 VAL A N 1
ATOM 1511 C CA . VAL A 1 189 ? 3.479 -6.531 38.907 1.00 49.78 189 VAL A CA 1
ATOM 1512 C C . VAL A 1 189 ? 4.482 -6.554 40.061 1.00 49.78 189 VAL A C 1
ATOM 1514 O O . VAL A 1 189 ? 4.178 -7.066 41.132 1.00 49.78 189 VAL A O 1
ATOM 1517 N N . THR A 1 190 ? 5.662 -5.980 39.829 1.00 47.34 190 THR A N 1
ATOM 1518 C CA . THR A 1 190 ? 6.850 -5.895 40.702 1.00 47.34 190 THR A CA 1
ATOM 1519 C C . THR A 1 190 ? 7.782 -7.105 40.690 1.00 47.34 190 THR A C 1
ATOM 1521 O O . THR A 1 190 ? 7.617 -8.057 41.435 1.00 47.34 190 THR A O 1
ATOM 1524 N N . LEU A 1 191 ? 8.813 -7.021 39.847 1.00 46.44 191 LEU A N 1
ATOM 1525 C CA . LEU A 1 191 ? 10.213 -7.250 40.217 1.00 46.44 191 LEU A CA 1
ATOM 1526 C C . LEU A 1 191 ? 11.079 -6.844 39.017 1.00 46.44 191 LEU A C 1
ATOM 1528 O O . LEU A 1 191 ? 11.519 -7.684 38.249 1.00 46.44 191 LEU A O 1
ATOM 1532 N N . GLU A 1 192 ? 11.325 -5.545 38.858 1.00 41.25 192 GLU A N 1
ATOM 1533 C CA . GLU A 1 192 ? 12.534 -5.087 38.171 1.00 41.25 192 GLU A CA 1
ATOM 1534 C C . GLU A 1 192 ? 12.901 -3.692 38.674 1.00 41.25 192 GLU A C 1
ATOM 1536 O O . GLU A 1 192 ? 12.340 -2.666 38.299 1.00 41.25 192 GLU A O 1
ATOM 1541 N N . GLY A 1 193 ? 13.814 -3.694 39.640 1.00 40.59 193 GLY A N 1
ATOM 1542 C CA . GLY A 1 193 ? 14.374 -2.512 40.261 1.00 40.59 193 GLY A CA 1
ATOM 1543 C C . GLY A 1 193 ? 15.529 -2.903 41.174 1.00 40.59 193 GLY A C 1
ATOM 1544 O O . GLY A 1 193 ? 15.314 -3.369 42.287 1.00 40.59 193 GLY A O 1
ATOM 1545 N N . THR A 1 194 ? 16.749 -2.630 40.705 1.00 39.38 194 THR A N 1
ATOM 1546 C CA . THR A 1 194 ? 18.000 -2.457 41.471 1.00 39.38 194 THR A CA 1
ATOM 1547 C C . THR A 1 194 ? 18.774 -3.701 41.948 1.00 39.38 194 THR A C 1
ATOM 1549 O O . THR A 1 194 ? 18.529 -4.233 43.026 1.00 39.38 194 THR A O 1
ATOM 1552 N N . ARG A 1 195 ? 19.862 -4.049 41.232 1.00 39.50 195 ARG A N 1
ATOM 1553 C CA . ARG A 1 195 ? 21.235 -4.001 41.792 1.00 39.50 195 ARG A CA 1
ATOM 1554 C C . ARG A 1 195 ? 22.342 -4.325 40.769 1.00 39.50 195 ARG A C 1
ATOM 1556 O O . ARG A 1 195 ? 22.415 -5.452 40.296 1.00 39.50 195 ARG A O 1
ATOM 1563 N N . ARG A 1 196 ? 23.280 -3.369 40.702 1.00 40.75 196 ARG A N 1
ATOM 1564 C CA . ARG A 1 196 ? 24.670 -3.377 40.198 1.00 40.75 196 ARG A CA 1
ATOM 1565 C C . ARG A 1 196 ? 24.891 -3.001 38.743 1.00 40.75 196 ARG A C 1
ATOM 1567 O O . ARG A 1 196 ? 24.424 -3.734 37.856 1.00 40.75 196 ARG A O 1
#

Sequence (196 aa):
MLCTEIKEHLLDYLDSELPATLQQEVEQHLRGCLDCRSELESYRTTALLLQLRAVPEPPAEYWEQTWDRIHACAQARVLPLRAEADQPAPVWQRLVQVTWRPLLIAAASLLIVALGLTALQQFNRDHQPPELWSEQHLAPVREFKIQPVSHAVYDEDMPAELRRQIELMSISRGTMGSVDPISKSAMMVTLEGTRR

Foldseek 3Di:
DDLVVLLVCLVVLVVVVDDPVVNVVNVVVCVPDPVSVVVSVVVVVVVVVVVVDDDDDDDPVVVVVVVVVVVVVVVVPPPPPPCPPDPPDPVVVVVCCVPCVVVVVVVVVVVVVVVVVVVVVVVVVVPPPPPPPPVPPDDPDPDDDDDDPPDPPDDPPDDPVVVVVVVVVVVVCVPDPDDDPPPPVVPDDDDDDDDD

Radius of gyration: 37.07 Å; chains: 1; bounding box: 63×74×97 Å